Protein AF-A0A9N9K1A8-F1 (afdb_monomer_lite)

Structure (mmCIF, N/CA/C/O backbone):
data_AF-A0A9N9K1A8-F1
#
_entry.id   AF-A0A9N9K1A8-F1
#
loop_
_atom_site.group_PDB
_atom_site.id
_atom_site.type_symbol
_atom_site.label_atom_id
_atom_site.label_alt_id
_atom_site.label_comp_id
_atom_site.label_asym_id
_atom_site.label_entity_id
_atom_site.label_seq_id
_atom_site.pdbx_PDB_ins_code
_atom_site.Cartn_x
_atom_site.Cartn_y
_atom_site.Cartn_z
_atom_site.occupancy
_atom_site.B_iso_or_equiv
_atom_site.auth_seq_id
_atom_site.auth_comp_id
_atom_site.auth_asym_id
_atom_site.auth_atom_id
_atom_site.pdbx_PDB_model_num
ATOM 1 N N . ILE A 1 1 ? 0.431 -10.001 -32.010 1.00 51.34 1 ILE A N 1
ATOM 2 C CA . ILE A 1 1 ? 1.127 -10.398 -30.761 1.00 51.34 1 ILE A CA 1
ATOM 3 C C . ILE A 1 1 ? 2.179 -9.323 -30.505 1.00 51.34 1 ILE A C 1
ATOM 5 O O . ILE A 1 1 ? 2.792 -8.899 -31.478 1.00 51.34 1 ILE A O 1
ATOM 9 N N . SER A 1 2 ? 2.297 -8.780 -29.284 1.00 80.62 2 SER A N 1
ATOM 10 C CA . SER A 1 2 ? 3.325 -7.759 -29.007 1.00 80.62 2 SER A CA 1
ATOM 11 C C . SER A 1 2 ? 4.711 -8.380 -29.175 1.00 80.62 2 SER A C 1
ATOM 13 O O . SER A 1 2 ? 4.934 -9.525 -28.788 1.00 80.62 2 SER A O 1
ATOM 15 N N . ILE A 1 3 ? 5.645 -7.629 -29.749 1.00 84.19 3 ILE A N 1
ATOM 16 C CA . ILE A 1 3 ? 7.009 -8.103 -29.984 1.00 84.19 3 ILE A CA 1
ATOM 17 C C . ILE A 1 3 ? 7.739 -8.472 -28.690 1.00 84.19 3 ILE A C 1
ATOM 19 O O . ILE A 1 3 ? 8.554 -9.390 -28.654 1.00 84.19 3 ILE A O 1
ATOM 23 N N . PHE A 1 4 ? 7.376 -7.800 -27.601 1.00 86.75 4 PHE A N 1
ATOM 24 C CA . PHE A 1 4 ? 7.900 -8.074 -26.274 1.00 86.75 4 PHE A CA 1
ATOM 25 C C . PHE A 1 4 ? 7.394 -9.407 -25.719 1.00 86.75 4 PHE A C 1
ATOM 27 O O . PHE A 1 4 ? 8.147 -10.092 -25.037 1.00 86.75 4 PHE A O 1
ATOM 34 N N . GLU A 1 5 ? 6.187 -9.845 -26.090 1.00 85.00 5 GLU A N 1
ATOM 35 C CA . GLU A 1 5 ? 5.687 -11.184 -25.746 1.00 85.00 5 GLU A CA 1
ATOM 36 C C . GLU A 1 5 ? 6.442 -12.291 -26.487 1.00 85.00 5 GLU A C 1
ATOM 38 O O . GLU A 1 5 ? 6.656 -13.372 -25.945 1.00 85.00 5 GLU A O 1
ATOM 43 N N . GLU A 1 6 ? 6.893 -12.036 -27.716 1.00 84.62 6 GLU A N 1
ATOM 44 C CA . GLU A 1 6 ? 7.772 -12.969 -28.428 1.00 84.62 6 GLU A CA 1
ATOM 45 C C . GLU A 1 6 ? 9.173 -12.997 -27.816 1.00 84.62 6 GLU A C 1
ATOM 47 O O . GLU A 1 6 ? 9.748 -14.071 -27.648 1.00 84.62 6 GLU A O 1
ATOM 52 N N . MET A 1 7 ? 9.691 -11.844 -27.386 1.00 87.69 7 MET A N 1
ATOM 53 C CA . MET A 1 7 ? 10.960 -11.782 -26.664 1.00 87.69 7 MET A CA 1
ATOM 54 C C . MET A 1 7 ? 10.899 -12.497 -25.307 1.00 87.69 7 MET A C 1
ATOM 56 O O . MET A 1 7 ? 11.809 -13.260 -24.991 1.00 87.69 7 MET A O 1
ATOM 60 N N . LYS A 1 8 ? 9.817 -12.346 -24.533 1.00 86.56 8 LYS A N 1
ATOM 61 C CA . LYS A 1 8 ? 9.616 -13.062 -23.256 1.00 86.56 8 LYS A CA 1
ATOM 62 C C . LYS A 1 8 ? 9.651 -14.588 -23.412 1.00 86.56 8 LYS A C 1
ATOM 64 O O . LYS A 1 8 ? 10.003 -15.279 -22.463 1.00 86.56 8 LYS A O 1
ATOM 69 N N . LYS A 1 9 ? 9.319 -15.131 -24.592 1.00 85.44 9 LYS A N 1
ATOM 70 C CA . LYS A 1 9 ? 9.365 -16.583 -24.855 1.00 85.44 9 LYS A CA 1
ATOM 71 C C . LYS A 1 9 ? 10.782 -17.127 -25.013 1.00 85.44 9 LYS A C 1
ATOM 73 O O . LYS A 1 9 ? 10.997 -18.299 -24.724 1.00 85.44 9 LYS A O 1
ATOM 78 N N . THR A 1 10 ? 11.729 -16.315 -25.485 1.00 83.19 10 THR A N 1
ATOM 79 C CA . THR A 1 10 ? 13.108 -16.767 -25.748 1.00 83.19 10 THR A CA 1
ATOM 80 C C . THR A 1 10 ? 14.136 -16.210 -24.758 1.00 83.19 10 THR A C 1
ATOM 82 O O . THR A 1 10 ? 15.296 -16.611 -24.804 1.00 83.19 10 THR A O 1
ATOM 85 N N . ARG A 1 11 ? 13.732 -15.326 -23.833 1.00 85.75 11 ARG A N 1
ATOM 86 C CA . ARG A 1 11 ? 14.586 -14.761 -22.771 1.00 85.75 11 ARG A CA 1
ATOM 87 C C . ARG A 1 11 ? 14.082 -15.138 -21.378 1.00 85.75 11 ARG A C 1
ATOM 89 O O . ARG A 1 11 ? 12.883 -15.256 -21.150 1.00 85.75 11 ARG A O 1
ATOM 96 N N . LYS A 1 12 ? 14.993 -15.271 -20.409 1.00 81.06 12 LYS A N 1
ATOM 97 C CA . LYS A 1 12 ? 14.636 -15.466 -18.991 1.00 81.06 12 LYS A CA 1
ATOM 98 C C . LYS A 1 12 ? 14.224 -14.136 -18.347 1.00 81.06 12 LYS A C 1
ATOM 100 O O . LYS A 1 12 ? 14.802 -13.117 -18.685 1.00 81.06 12 LYS A O 1
ATOM 105 N N . PRO A 1 13 ? 13.282 -14.103 -17.392 1.00 67.88 13 PRO A N 1
ATOM 106 C CA . PRO A 1 13 ? 12.699 -12.848 -16.906 1.00 67.88 13 PRO A CA 1
ATOM 107 C C . PRO A 1 13 ? 13.686 -11.946 -16.145 1.00 67.88 13 PRO A C 1
ATOM 109 O O . PRO A 1 13 ? 13.802 -10.770 -16.472 1.00 67.88 13 PRO A O 1
ATOM 112 N N . VAL A 1 14 ? 14.409 -12.479 -15.156 1.00 64.69 14 VAL A N 1
ATOM 113 C CA . VAL A 1 14 ? 15.356 -11.728 -14.309 1.00 64.69 14 VAL A CA 1
ATOM 114 C C . VAL A 1 14 ? 16.528 -12.652 -13.958 1.00 64.69 14 VAL A C 1
ATOM 116 O O . VAL A 1 14 ? 16.285 -13.844 -13.733 1.00 64.69 14 VAL A O 1
ATOM 119 N N . PRO A 1 15 ? 17.779 -12.157 -13.916 1.00 61.97 15 PRO A N 1
ATOM 120 C CA . PRO A 1 15 ? 18.902 -12.943 -13.426 1.00 61.97 15 PRO A CA 1
ATOM 121 C C . PRO A 1 15 ? 18.692 -13.342 -11.967 1.00 61.97 15 PRO A C 1
ATOM 123 O O . PRO A 1 15 ? 18.440 -12.502 -11.103 1.00 61.97 15 PRO A O 1
ATOM 126 N N . LEU A 1 16 ? 18.809 -14.641 -11.684 1.00 52.47 16 LEU A N 1
ATOM 127 C CA . LEU A 1 16 ? 18.923 -15.110 -10.308 1.00 52.47 16 LEU A CA 1
ATOM 128 C C . LEU A 1 16 ? 20.262 -14.628 -9.745 1.00 52.47 16 LEU A C 1
ATOM 130 O O . LEU A 1 16 ? 21.261 -14.567 -10.461 1.00 52.47 16 LEU A O 1
ATOM 134 N N . TRP A 1 17 ? 20.313 -14.327 -8.448 1.00 44.88 17 TRP A N 1
ATOM 135 C CA . TRP A 1 17 ? 21.543 -13.863 -7.793 1.00 44.88 17 TRP A CA 1
ATOM 136 C C . TRP A 1 17 ? 22.730 -14.822 -8.005 1.00 44.88 17 TRP A C 1
ATOM 138 O O . TRP A 1 17 ? 23.867 -14.387 -8.190 1.00 44.88 17 TRP A O 1
ATOM 148 N N . SER A 1 18 ? 22.450 -16.128 -8.078 1.00 44.69 18 SER A N 1
ATOM 149 C CA . SER A 1 18 ? 23.423 -17.173 -8.410 1.00 44.69 18 SER A CA 1
ATOM 150 C C . SER A 1 18 ? 24.003 -17.041 -9.821 1.00 44.69 18 SER A C 1
ATOM 152 O O . SER A 1 18 ? 25.172 -17.356 -10.026 1.00 44.69 18 SER A O 1
ATOM 154 N N . ASP A 1 19 ? 23.233 -16.546 -10.786 1.00 50.19 19 ASP A N 1
ATOM 155 C CA . ASP A 1 19 ? 23.688 -16.333 -12.158 1.00 50.19 19 ASP A CA 1
ATOM 156 C C . ASP A 1 19 ? 24.487 -15.023 -12.292 1.00 50.19 19 ASP A C 1
ATOM 158 O O . ASP A 1 19 ? 25.470 -14.973 -13.033 1.00 50.19 19 ASP A O 1
ATOM 162 N N . THR A 1 20 ? 24.158 -14.006 -11.488 1.00 49.22 20 THR A N 1
ATOM 163 C CA . THR A 1 20 ? 24.942 -12.762 -11.352 1.00 49.22 20 THR A CA 1
ATOM 164 C C . THR A 1 20 ? 26.311 -12.994 -10.701 1.00 49.22 20 THR A C 1
ATOM 166 O O . THR A 1 20 ? 27.278 -12.300 -11.011 1.00 49.22 20 THR A O 1
ATOM 169 N N . LEU A 1 21 ? 26.413 -13.962 -9.786 1.00 42.34 21 LEU A N 1
ATOM 170 C CA . LEU A 1 21 ? 27.682 -14.356 -9.167 1.00 42.34 21 LEU A CA 1
ATOM 171 C C . LEU A 1 21 ? 28.557 -15.164 -10.135 1.00 42.34 21 LEU A C 1
ATOM 173 O O . LEU A 1 21 ? 29.754 -14.896 -10.231 1.00 42.34 21 LEU A O 1
ATOM 177 N N . LYS A 1 22 ? 27.958 -16.082 -10.909 1.00 49.31 22 LYS A N 1
ATOM 178 C CA . LYS A 1 22 ? 28.670 -16.881 -11.923 1.00 49.31 22 LYS A CA 1
ATOM 179 C C . LYS A 1 22 ? 29.295 -16.027 -13.025 1.00 49.31 22 LYS A C 1
ATOM 181 O O . LYS A 1 22 ? 30.406 -16.324 -13.443 1.00 49.31 22 LYS A O 1
ATOM 186 N N . SER A 1 23 ? 28.636 -14.949 -13.461 1.00 50.31 23 SER A N 1
ATOM 187 C CA . SER A 1 23 ? 29.203 -14.050 -14.479 1.00 50.31 23 SER A CA 1
ATOM 188 C C . SER A 1 23 ? 30.413 -13.245 -13.984 1.00 50.31 23 SER A C 1
ATOM 190 O O . SER A 1 23 ? 31.196 -12.763 -14.799 1.00 50.31 23 SER A O 1
ATOM 192 N N . LYS A 1 24 ? 30.600 -13.113 -12.661 1.00 48.25 24 LYS A N 1
ATOM 193 C CA . LYS A 1 24 ? 31.748 -12.416 -12.055 1.00 48.25 24 LYS A CA 1
ATOM 194 C C . LYS A 1 24 ? 32.923 -13.333 -11.714 1.00 48.25 24 LYS A C 1
ATOM 196 O O . LYS A 1 24 ? 34.040 -12.842 -11.564 1.00 48.25 24 LYS A O 1
ATOM 201 N N . THR A 1 25 ? 32.703 -14.639 -11.586 1.00 42.12 25 THR A N 1
ATOM 202 C CA . THR A 1 25 ? 33.758 -15.612 -11.281 1.00 42.12 25 THR A CA 1
ATOM 203 C C . THR A 1 25 ? 34.087 -16.420 -12.532 1.00 42.12 25 THR A C 1
ATOM 205 O O . THR A 1 25 ? 33.361 -17.346 -12.880 1.00 42.12 25 THR A O 1
ATOM 208 N N . ASN A 1 26 ? 35.181 -16.068 -13.211 1.00 49.47 26 ASN A N 1
ATOM 209 C CA . ASN A 1 26 ? 35.700 -16.799 -14.369 1.00 49.47 26 ASN A CA 1
ATOM 210 C C . ASN A 1 26 ? 35.864 -18.295 -14.054 1.00 49.47 26 ASN A C 1
ATOM 212 O O . ASN A 1 26 ? 36.798 -18.694 -13.360 1.00 49.47 26 ASN A O 1
ATOM 216 N N . GLY A 1 27 ? 34.970 -19.116 -14.598 1.00 39.69 27 GLY A N 1
ATOM 217 C CA . GLY A 1 27 ? 35.027 -20.568 -14.531 1.00 39.69 27 GLY A CA 1
ATOM 218 C C . GLY A 1 27 ? 34.462 -21.153 -15.814 1.00 39.69 27 GLY A C 1
ATOM 219 O O . GLY A 1 27 ? 33.251 -21.235 -15.984 1.00 39.69 27 GLY A O 1
ATOM 220 N N . THR A 1 28 ? 35.359 -21.534 -16.722 1.00 46.53 28 THR A N 1
ATOM 221 C CA . THR A 1 28 ? 35.092 -22.216 -17.990 1.00 46.53 28 THR A CA 1
ATOM 222 C C . THR A 1 28 ? 34.202 -23.436 -17.769 1.00 46.53 28 THR A C 1
ATOM 224 O O . THR A 1 28 ? 34.670 -24.508 -17.406 1.00 46.53 28 THR A O 1
ATOM 227 N N . THR A 1 29 ? 32.901 -23.281 -17.972 1.00 39.25 29 THR A N 1
ATOM 228 C CA . THR A 1 29 ? 31.962 -24.389 -18.142 1.00 39.25 29 THR A CA 1
ATOM 229 C C . THR A 1 29 ? 31.001 -23.952 -19.227 1.00 39.25 29 THR A C 1
ATOM 231 O O . THR A 1 29 ? 30.513 -22.828 -19.184 1.00 39.25 29 THR A O 1
ATOM 234 N N . SER A 1 30 ? 30.796 -24.807 -20.224 1.00 47.28 30 SER A N 1
ATOM 235 C CA . SER A 1 30 ? 29.977 -24.600 -21.418 1.00 47.28 30 SER A CA 1
ATOM 236 C C . SER A 1 30 ? 28.539 -24.193 -21.062 1.00 47.28 30 SER A C 1
ATOM 238 O O . SER A 1 30 ? 27.639 -25.026 -21.036 1.00 47.28 30 SER A O 1
ATOM 240 N N . GLN A 1 31 ? 28.322 -22.927 -20.712 1.00 47.97 31 GLN A N 1
ATOM 241 C CA . GLN A 1 31 ? 27.014 -22.393 -20.366 1.00 47.97 31 GLN A CA 1
ATOM 242 C C . GLN A 1 31 ? 26.339 -21.915 -21.641 1.00 47.97 31 GLN A C 1
ATOM 244 O O . GLN A 1 31 ? 26.862 -21.060 -22.355 1.00 47.97 31 GLN A O 1
ATOM 249 N N . GLU A 1 32 ? 25.150 -22.453 -21.901 1.00 55.00 32 GLU A N 1
ATOM 250 C CA . GLU A 1 32 ? 24.171 -21.814 -22.771 1.00 55.00 32 GLU A CA 1
ATOM 251 C C . GLU A 1 32 ? 24.105 -20.330 -22.408 1.00 55.00 32 GLU A C 1
ATOM 253 O O . GLU A 1 32 ? 23.843 -19.976 -21.250 1.00 55.00 32 GLU A O 1
ATOM 258 N N . ASN A 1 33 ? 24.416 -19.475 -23.385 1.00 66.19 33 ASN A N 1
ATOM 259 C CA . ASN A 1 33 ? 24.488 -18.034 -23.202 1.00 66.19 33 ASN A CA 1
ATOM 260 C C . ASN A 1 33 ? 23.085 -17.550 -22.820 1.00 66.19 33 ASN A C 1
ATOM 262 O O . ASN A 1 33 ? 22.201 -17.412 -23.664 1.00 66.19 33 ASN A O 1
ATOM 266 N N . THR A 1 34 ? 22.842 -17.433 -21.518 1.00 77.62 34 THR A N 1
ATOM 267 C CA . THR A 1 34 ? 21.504 -17.217 -20.983 1.00 77.62 34 THR A CA 1
ATOM 268 C C . THR A 1 34 ? 21.182 -15.741 -21.110 1.00 77.62 34 THR A C 1
ATOM 270 O O . THR A 1 34 ? 21.817 -14.909 -20.469 1.00 77.62 34 THR A O 1
ATOM 273 N N . ILE A 1 35 ? 20.182 -15.427 -21.927 1.00 85.19 35 ILE A N 1
ATOM 274 C CA . ILE A 1 35 ? 19.777 -14.050 -22.200 1.00 85.19 35 ILE A CA 1
ATOM 275 C C . ILE A 1 35 ? 18.632 -13.673 -21.263 1.00 85.19 35 ILE A C 1
ATOM 277 O O . ILE A 1 35 ? 17.593 -14.342 -21.235 1.00 85.19 35 ILE A O 1
ATOM 281 N N . TYR A 1 36 ? 18.817 -12.593 -20.505 1.00 86.88 36 TYR A N 1
ATOM 282 C CA . TYR A 1 36 ? 17.798 -12.055 -19.607 1.00 86.88 36 TYR A CA 1
ATOM 283 C C . TYR A 1 36 ? 17.005 -10.939 -20.271 1.00 86.88 36 TYR A C 1
ATOM 285 O O . TYR A 1 36 ? 17.571 -10.020 -20.852 1.00 86.88 36 TYR A O 1
ATOM 293 N N . PHE A 1 37 ? 15.687 -10.994 -20.125 1.00 89.00 37 PHE A N 1
ATOM 294 C CA . PHE A 1 37 ? 14.745 -10.046 -20.690 1.00 89.00 37 PHE A CA 1
ATOM 295 C C . PHE A 1 37 ? 14.950 -8.647 -20.107 1.00 89.00 37 PHE A C 1
ATOM 297 O O . PHE A 1 37 ? 14.961 -7.684 -20.867 1.00 89.00 37 PHE A O 1
ATOM 304 N N . SER A 1 38 ? 15.216 -8.530 -18.800 1.00 85.31 38 SER A N 1
ATOM 305 C CA . SER A 1 38 ? 15.600 -7.256 -18.173 1.00 85.31 38 SER A CA 1
ATOM 306 C C . SER A 1 38 ? 16.819 -6.622 -18.850 1.00 85.31 38 SER A C 1
ATOM 308 O O . SER A 1 38 ? 16.797 -5.447 -19.205 1.00 85.31 38 SER A O 1
ATOM 310 N N . GLU A 1 39 ? 17.868 -7.408 -19.096 1.00 86.94 39 GLU A N 1
ATOM 311 C CA . GLU A 1 39 ? 19.075 -6.929 -19.769 1.00 86.94 39 GLU A CA 1
ATOM 312 C C . GLU A 1 39 ? 18.833 -6.613 -21.247 1.00 86.94 39 GLU A C 1
ATOM 314 O O . GLU A 1 39 ? 19.404 -5.653 -21.767 1.00 86.94 39 GLU A O 1
ATOM 319 N N . THR A 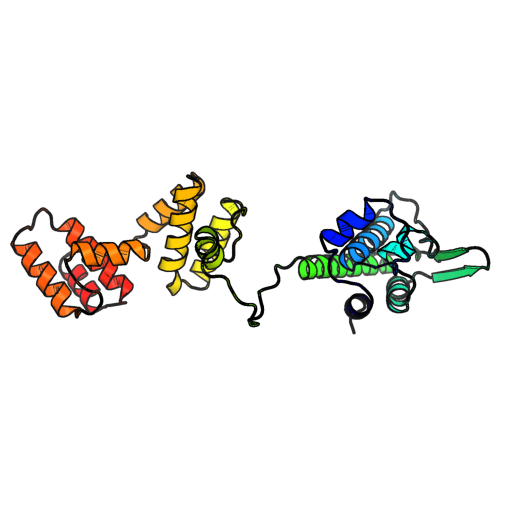1 40 ? 17.973 -7.381 -21.922 1.00 91.12 40 THR A N 1
ATOM 320 C CA . THR A 1 40 ? 17.536 -7.081 -23.288 1.00 91.12 40 THR A CA 1
ATOM 321 C C . THR A 1 40 ? 16.860 -5.713 -23.345 1.00 91.12 40 THR A C 1
ATOM 323 O O . THR A 1 40 ? 17.258 -4.886 -24.164 1.00 91.12 40 THR A O 1
ATOM 326 N N . LEU A 1 41 ? 15.893 -5.443 -22.459 1.00 90.88 41 LEU A N 1
ATOM 327 C CA . LEU A 1 41 ? 15.170 -4.167 -22.410 1.00 90.88 41 LEU A CA 1
ATOM 328 C C . LEU A 1 41 ? 16.120 -2.981 -22.211 1.00 90.88 41 LEU A C 1
ATOM 330 O O . LEU A 1 41 ? 16.032 -2.007 -22.955 1.00 90.88 41 LEU A O 1
ATOM 334 N N . GLU A 1 42 ? 17.075 -3.089 -21.287 1.00 88.38 42 GLU A N 1
ATOM 335 C CA . GLU A 1 42 ? 18.072 -2.041 -21.022 1.00 88.38 42 GLU A CA 1
ATOM 336 C C . GLU A 1 42 ? 18.932 -1.716 -22.251 1.00 88.38 42 GLU A C 1
ATOM 338 O O . GLU A 1 42 ? 19.153 -0.551 -22.601 1.00 88.38 42 GLU A O 1
ATOM 343 N N . VAL A 1 43 ? 19.411 -2.743 -22.960 1.00 90.62 43 VAL A N 1
ATOM 344 C CA . VAL A 1 43 ? 20.224 -2.516 -24.162 1.00 90.62 43 VAL A CA 1
ATOM 345 C C . VAL A 1 43 ? 19.380 -1.935 -25.294 1.00 90.62 43 VAL A C 1
ATOM 347 O O . VAL A 1 43 ? 19.841 -1.010 -25.964 1.00 90.62 43 VAL A O 1
ATOM 350 N N . LEU A 1 44 ? 18.153 -2.421 -25.501 1.00 93.31 44 LEU A N 1
ATOM 351 C CA . LEU A 1 44 ? 17.252 -1.885 -26.526 1.00 93.31 44 LEU A CA 1
ATOM 352 C C . LEU A 1 44 ? 16.856 -0.433 -26.231 1.00 93.31 44 LEU A C 1
ATOM 354 O O . LEU A 1 44 ? 16.879 0.396 -27.141 1.00 93.31 44 LEU A O 1
ATOM 358 N N . LYS A 1 45 ? 16.594 -0.096 -24.965 1.00 91.50 45 LYS A N 1
ATOM 359 C CA . LYS A 1 45 ? 16.347 1.279 -24.515 1.00 91.50 45 LYS A CA 1
ATOM 360 C C . LYS A 1 45 ? 17.522 2.187 -24.845 1.00 91.50 45 LYS A C 1
ATOM 362 O O . LYS A 1 45 ? 17.328 3.231 -25.461 1.00 91.50 45 LYS A O 1
ATOM 367 N N . SER A 1 46 ? 18.745 1.749 -24.545 1.00 89.75 46 SER A N 1
ATOM 368 C CA . SER A 1 46 ? 19.950 2.494 -24.914 1.00 89.75 46 SER A CA 1
ATOM 369 C C . SER A 1 46 ? 20.072 2.692 -26.431 1.00 89.75 46 SER A C 1
ATOM 371 O O . SER A 1 46 ? 20.425 3.780 -26.877 1.00 89.75 46 SER A O 1
ATOM 373 N N . VAL A 1 47 ? 19.748 1.683 -27.249 1.00 90.50 47 VAL A N 1
ATOM 374 C CA . VAL A 1 47 ? 19.757 1.812 -28.719 1.00 90.50 47 VAL A CA 1
ATOM 375 C C . VAL A 1 47 ? 18.746 2.859 -29.197 1.00 90.50 47 VAL A C 1
ATOM 377 O O . VAL A 1 47 ? 19.094 3.709 -30.016 1.00 90.50 47 VAL A O 1
ATOM 380 N N . VAL A 1 48 ? 17.520 2.830 -28.670 1.00 91.00 48 VAL A N 1
ATOM 381 C CA . VAL A 1 48 ? 16.455 3.778 -29.034 1.00 91.00 48 VAL A CA 1
ATOM 382 C C . VAL A 1 48 ? 16.803 5.202 -28.590 1.00 91.00 48 VAL A C 1
ATOM 384 O O . VAL A 1 48 ? 16.696 6.134 -29.383 1.00 91.00 48 VAL A O 1
ATOM 387 N N . GLN A 1 49 ? 17.294 5.378 -27.361 1.00 90.12 49 GLN A N 1
ATOM 388 C CA . GLN A 1 49 ? 17.714 6.681 -26.834 1.00 90.12 49 GLN A CA 1
ATOM 389 C C . GLN A 1 49 ? 18.888 7.274 -27.618 1.00 90.12 49 GLN A C 1
ATOM 391 O O . GLN A 1 49 ? 18.877 8.460 -27.932 1.00 90.12 49 GLN A O 1
ATOM 396 N N . ASN A 1 50 ? 19.871 6.451 -27.993 1.00 89.00 50 ASN A N 1
ATOM 397 C CA . ASN A 1 50 ? 21.000 6.900 -28.809 1.00 89.00 50 ASN A CA 1
ATOM 398 C C . ASN A 1 50 ? 20.570 7.361 -30.208 1.00 89.00 50 ASN A C 1
ATOM 400 O O . ASN A 1 50 ? 21.241 8.205 -30.788 1.00 89.00 50 ASN A O 1
ATOM 404 N N . PHE A 1 51 ? 19.486 6.810 -30.762 1.00 87.44 51 PHE A N 1
ATOM 405 C CA . PHE A 1 51 ? 18.943 7.268 -32.041 1.00 87.44 51 PHE A CA 1
ATOM 406 C C . PHE A 1 51 ? 18.213 8.612 -31.918 1.00 87.44 51 PHE A C 1
ATOM 408 O O . PHE A 1 51 ? 18.293 9.434 -32.826 1.00 87.44 51 PHE A O 1
ATOM 415 N N . LEU A 1 52 ? 17.504 8.825 -30.806 1.00 87.00 52 LEU A N 1
ATOM 416 C CA . LEU A 1 52 ? 16.755 10.056 -30.533 1.00 87.00 52 LEU A CA 1
ATOM 417 C C . LEU A 1 52 ? 17.645 11.227 -30.090 1.00 87.00 52 LEU A C 1
ATOM 419 O O . LEU A 1 52 ? 17.191 12.368 -30.115 1.00 87.00 52 LEU A O 1
ATOM 423 N N . ASN A 1 53 ? 18.882 10.958 -29.668 1.00 85.81 53 ASN A N 1
ATOM 424 C CA . ASN A 1 53 ? 19.831 11.990 -29.272 1.00 85.81 53 ASN A CA 1
ATOM 425 C C . ASN A 1 53 ? 20.521 12.602 -30.504 1.00 85.81 53 ASN A C 1
ATOM 427 O O . ASN A 1 53 ? 21.341 11.942 -31.143 1.00 85.81 53 ASN A O 1
ATOM 431 N N . ASP A 1 54 ? 20.204 13.861 -30.810 1.00 67.75 54 ASP A N 1
ATOM 432 C CA . ASP A 1 54 ? 20.690 14.576 -32.001 1.00 67.75 54 ASP A CA 1
ATOM 433 C C . ASP A 1 54 ? 22.213 14.826 -31.970 1.00 67.75 54 ASP A C 1
ATOM 435 O O . ASP A 1 54 ? 22.873 14.851 -33.007 1.00 67.75 54 ASP A O 1
ATOM 439 N N . ASP A 1 55 ? 22.805 14.888 -30.771 1.00 70.44 55 ASP A N 1
ATOM 440 C CA . ASP A 1 55 ? 24.241 15.140 -30.573 1.00 70.44 55 ASP A CA 1
ATOM 441 C C . ASP A 1 55 ? 25.124 13.896 -30.786 1.00 70.44 55 ASP A C 1
ATOM 443 O O . ASP A 1 55 ? 26.356 13.975 -30.768 1.00 70.44 55 ASP A O 1
ATOM 447 N N . SER A 1 56 ? 24.524 12.713 -30.953 1.00 67.69 56 SER A N 1
ATOM 448 C CA . SER A 1 56 ? 25.262 11.455 -31.077 1.00 67.69 56 SER A CA 1
ATOM 449 C C . SER A 1 56 ? 25.329 10.976 -32.528 1.00 67.69 56 SER A C 1
ATOM 451 O O . SER A 1 56 ? 24.301 10.880 -33.201 1.00 67.69 56 SER A O 1
ATOM 453 N N . PRO A 1 57 ? 26.513 10.572 -33.033 1.00 71.00 57 PRO A N 1
ATOM 454 C CA . PRO A 1 57 ? 26.588 9.945 -34.343 1.00 71.00 57 PRO A CA 1
ATOM 455 C C . PRO A 1 57 ? 25.752 8.665 -34.322 1.00 71.00 57 PRO A C 1
ATOM 457 O O . PRO A 1 57 ? 25.976 7.788 -33.484 1.00 71.00 57 PRO A O 1
ATOM 460 N N . ARG A 1 58 ? 24.792 8.558 -35.246 1.00 75.50 58 ARG A N 1
ATOM 461 C CA . ARG A 1 58 ? 23.920 7.386 -35.400 1.00 75.50 58 ARG A CA 1
ATOM 462 C C . ARG A 1 58 ? 24.776 6.129 -35.566 1.00 75.50 58 ARG A C 1
ATOM 464 O O . ARG A 1 58 ? 25.528 6.004 -36.532 1.00 75.50 58 ARG A O 1
ATOM 471 N N . LYS A 1 59 ? 24.693 5.209 -34.602 1.00 80.75 59 LYS A N 1
ATOM 472 C CA . LYS A 1 59 ? 25.544 4.013 -34.556 1.00 80.75 59 LYS A CA 1
ATOM 473 C C . LYS A 1 59 ? 24.839 2.824 -35.191 1.00 80.75 59 LYS A C 1
ATOM 475 O O . LYS A 1 59 ? 23.691 2.529 -34.872 1.00 80.75 59 LYS A O 1
ATOM 480 N N . ASN A 1 60 ? 25.570 2.098 -36.030 1.00 87.19 60 ASN A N 1
ATOM 481 C CA . ASN A 1 60 ? 25.154 0.770 -36.469 1.00 87.19 60 ASN A CA 1
ATOM 482 C C . ASN A 1 60 ? 25.175 -0.192 -35.278 1.00 87.19 60 ASN A C 1
ATOM 484 O O . ASN A 1 60 ? 26.085 -0.143 -34.444 1.00 87.19 60 ASN A O 1
ATOM 488 N N . VAL A 1 61 ? 24.211 -1.105 -35.228 1.00 88.50 61 VAL A N 1
ATOM 489 C CA . VAL A 1 61 ? 24.178 -2.152 -34.205 1.00 88.50 61 VAL A CA 1
ATOM 490 C C . VAL A 1 61 ? 24.845 -3.401 -34.771 1.00 88.50 61 VAL A C 1
ATOM 492 O O . VAL A 1 61 ? 24.360 -4.007 -35.725 1.00 88.50 61 VAL A O 1
ATOM 495 N N . LYS A 1 62 ? 25.988 -3.781 -34.194 1.00 89.75 62 LYS A N 1
ATOM 496 C CA . LYS A 1 62 ? 26.747 -4.961 -34.616 1.00 89.75 62 LYS A CA 1
ATOM 497 C C . LYS A 1 62 ? 26.147 -6.229 -34.018 1.00 89.75 62 LYS A C 1
ATOM 499 O O . LYS A 1 62 ? 26.274 -6.455 -32.817 1.00 89.75 62 LYS A O 1
ATOM 504 N N . VAL A 1 63 ? 25.556 -7.069 -34.867 1.00 87.31 63 VAL A N 1
ATOM 505 C CA . VAL A 1 63 ? 24.899 -8.328 -34.468 1.00 87.31 63 VAL A CA 1
ATOM 506 C C . VAL A 1 63 ? 25.910 -9.320 -33.896 1.00 87.31 63 VAL A C 1
ATOM 508 O O . VAL A 1 63 ? 25.630 -10.014 -32.926 1.00 87.31 63 VAL A O 1
ATOM 511 N N . THR A 1 64 ? 27.125 -9.337 -34.447 1.00 85.50 64 THR A N 1
ATOM 512 C CA . THR A 1 64 ? 28.225 -10.194 -33.978 1.00 85.50 64 THR A CA 1
ATOM 513 C C . THR A 1 64 ? 28.948 -9.645 -32.743 1.00 85.50 64 THR A C 1
ATOM 515 O O . THR A 1 64 ? 29.962 -10.196 -32.322 1.00 85.50 64 THR A O 1
ATOM 518 N N . GLY A 1 65 ? 28.480 -8.531 -32.170 1.00 84.56 65 GLY A N 1
ATOM 519 C CA . GLY A 1 65 ? 29.067 -7.955 -30.966 1.00 84.56 65 GLY A CA 1
ATOM 520 C C . GLY A 1 65 ? 28.732 -8.784 -29.728 1.00 84.56 65 GLY A C 1
ATOM 521 O O . GLY A 1 65 ? 27.589 -9.193 -29.547 1.00 84.56 65 GLY A O 1
ATOM 522 N N . GLU A 1 66 ? 29.699 -8.957 -28.829 1.00 84.62 66 GLU A N 1
ATOM 523 C CA . GLU A 1 66 ? 29.527 -9.708 -27.577 1.00 84.62 66 GLU A CA 1
ATOM 524 C C . GLU A 1 66 ? 28.318 -9.222 -26.767 1.00 84.62 66 GLU A C 1
ATOM 526 O O . GLU A 1 66 ? 27.496 -10.023 -26.328 1.00 84.62 66 GLU A O 1
ATOM 531 N N . LYS A 1 67 ? 28.144 -7.898 -26.647 1.00 85.00 67 LYS A N 1
ATOM 532 C CA . LYS A 1 67 ? 27.001 -7.290 -25.951 1.00 85.00 67 LYS A CA 1
ATOM 533 C C . LYS A 1 67 ? 25.665 -7.604 -26.634 1.00 85.00 67 LYS A C 1
ATOM 535 O O . LYS A 1 67 ? 24.665 -7.778 -25.948 1.00 85.00 67 LYS A O 1
ATOM 540 N N . PHE A 1 68 ? 25.642 -7.680 -27.965 1.00 88.44 68 PHE A N 1
ATOM 541 C CA . PHE A 1 68 ? 24.434 -8.036 -28.707 1.00 88.44 68 PHE A CA 1
ATOM 542 C C . PHE A 1 68 ? 24.096 -9.510 -28.485 1.00 88.44 68 PHE A C 1
ATOM 544 O O . PHE A 1 68 ? 22.976 -9.826 -28.102 1.00 88.44 68 PHE A O 1
ATOM 551 N N . ILE A 1 69 ? 25.076 -10.400 -28.643 1.00 86.94 69 ILE A N 1
ATOM 552 C CA . ILE A 1 69 ? 24.889 -11.848 -28.501 1.00 86.94 69 ILE A CA 1
ATOM 553 C C . ILE A 1 69 ? 24.486 -12.224 -27.068 1.00 86.94 69 ILE A C 1
ATOM 555 O O . ILE A 1 69 ? 23.566 -13.015 -26.893 1.00 86.94 69 ILE A O 1
ATOM 559 N N . SER A 1 70 ? 25.141 -11.653 -26.053 1.00 85.75 70 SER A N 1
ATOM 560 C CA . SER A 1 70 ? 24.889 -11.998 -24.643 1.00 85.75 70 SER A CA 1
ATOM 561 C C . SER A 1 70 ? 23.612 -11.383 -24.067 1.00 85.75 70 SER A C 1
ATOM 563 O O . SER A 1 70 ? 23.005 -11.987 -23.188 1.00 85.75 70 SER A O 1
ATOM 565 N N . LYS A 1 71 ? 23.184 -10.201 -24.541 1.00 87.31 71 LYS A N 1
ATOM 566 C CA . LYS A 1 71 ? 22.058 -9.465 -23.930 1.00 87.31 71 LYS A CA 1
ATOM 567 C C . LYS A 1 71 ? 20.808 -9.368 -24.789 1.00 87.31 71 LYS A C 1
ATOM 569 O O . LYS A 1 71 ? 19.731 -9.197 -24.235 1.00 87.31 71 LYS A O 1
ATOM 574 N N . ILE A 1 72 ? 20.918 -9.447 -26.112 1.00 89.69 72 ILE A N 1
ATOM 575 C CA . ILE A 1 72 ? 19.764 -9.385 -27.025 1.00 89.69 72 ILE A CA 1
ATOM 576 C C . ILE A 1 72 ? 19.546 -10.749 -27.681 1.00 89.69 72 ILE A C 1
ATOM 578 O O . ILE A 1 72 ? 18.419 -11.243 -27.695 1.00 89.69 72 ILE A O 1
ATOM 582 N N . GLY A 1 73 ? 20.616 -11.365 -28.183 1.00 89.44 73 GLY A N 1
ATOM 583 C CA . GLY A 1 73 ? 20.569 -12.576 -28.998 1.00 89.44 73 GLY A CA 1
ATOM 584 C C . GLY A 1 73 ? 20.160 -12.280 -30.437 1.00 89.44 73 GLY A C 1
ATOM 585 O O . GLY A 1 73 ? 19.525 -11.267 -30.719 1.00 89.44 73 GLY A O 1
ATOM 586 N N . PHE A 1 74 ? 20.535 -13.167 -31.359 1.00 90.00 74 PHE A N 1
ATOM 587 C CA . PHE A 1 74 ? 20.124 -13.079 -32.759 1.00 90.00 74 PHE A CA 1
ATOM 588 C C . PHE A 1 74 ? 19.083 -14.155 -33.074 1.00 90.00 74 PHE A C 1
ATOM 590 O O . PHE A 1 74 ? 19.409 -15.256 -33.507 1.00 90.00 74 PHE A O 1
ATOM 597 N N . ASP A 1 75 ? 17.823 -13.819 -32.821 1.00 89.88 75 ASP A N 1
ATOM 598 C CA . ASP A 1 75 ? 16.650 -14.656 -33.079 1.00 89.88 75 ASP A CA 1
ATOM 599 C C . ASP A 1 75 ? 15.555 -13.882 -33.834 1.00 89.88 75 ASP A C 1
ATOM 601 O O . ASP A 1 75 ? 15.675 -12.678 -34.075 1.00 89.88 75 ASP A O 1
ATOM 605 N N . GLU A 1 76 ? 14.474 -14.564 -34.209 1.00 90.19 76 GLU A N 1
ATOM 606 C CA . GLU A 1 76 ? 13.376 -13.950 -34.970 1.00 90.19 76 GLU A CA 1
ATOM 607 C C . GLU A 1 76 ? 12.728 -12.764 -34.240 1.00 90.19 76 GLU A C 1
ATOM 609 O O . GLU A 1 76 ? 12.435 -11.748 -34.866 1.00 90.19 76 GLU A O 1
ATOM 614 N N . ALA A 1 77 ? 12.603 -12.825 -32.912 1.00 90.25 77 ALA A N 1
ATOM 615 C CA . ALA A 1 77 ? 12.039 -11.734 -32.118 1.00 90.25 77 ALA A CA 1
ATOM 616 C C . ALA A 1 77 ? 12.944 -10.485 -32.114 1.00 90.25 77 ALA A C 1
ATOM 618 O O . ALA A 1 77 ? 12.460 -9.361 -32.260 1.00 90.25 77 ALA A O 1
ATOM 619 N N . SER A 1 78 ? 14.269 -10.657 -32.017 1.00 91.44 78 SER A N 1
ATOM 620 C CA . SER A 1 78 ? 15.223 -9.548 -32.144 1.00 91.44 78 SER A CA 1
ATOM 621 C C . SER A 1 78 ? 15.196 -8.931 -33.543 1.00 91.44 78 SER A C 1
ATOM 623 O O . SER A 1 78 ? 15.144 -7.708 -33.666 1.00 91.44 78 SER A O 1
ATOM 625 N N . LYS A 1 79 ? 15.152 -9.753 -34.603 1.00 91.38 79 LYS A N 1
ATOM 626 C CA . LYS A 1 79 ? 15.053 -9.278 -35.991 1.00 91.38 79 LYS A CA 1
ATOM 627 C C . LYS A 1 79 ? 13.780 -8.469 -36.194 1.00 91.38 79 LYS A C 1
ATOM 629 O O . LYS A 1 79 ? 13.855 -7.342 -36.675 1.00 91.38 79 LYS A O 1
ATOM 634 N N . ALA A 1 80 ? 12.643 -8.998 -35.746 1.00 91.56 80 ALA A N 1
ATOM 635 C CA . ALA A 1 80 ? 11.362 -8.315 -35.829 1.00 91.56 80 ALA A CA 1
ATOM 636 C C . ALA A 1 80 ? 11.390 -6.952 -35.113 1.00 91.56 80 ALA A C 1
ATOM 638 O O . ALA A 1 80 ? 10.741 -6.010 -35.569 1.00 91.56 80 ALA A O 1
ATOM 639 N N . PHE A 1 81 ? 12.154 -6.810 -34.020 1.00 93.81 81 PHE A N 1
ATOM 640 C CA . PHE A 1 81 ? 12.222 -5.560 -33.257 1.00 93.81 81 PHE A CA 1
ATOM 641 C C . PHE A 1 81 ? 12.948 -4.483 -34.043 1.00 93.81 81 PHE A C 1
ATOM 643 O O . PHE A 1 81 ? 12.442 -3.371 -34.201 1.00 93.81 81 PHE A O 1
ATOM 650 N N . PHE A 1 82 ? 14.098 -4.837 -34.610 1.00 93.12 82 PHE A N 1
ATOM 651 C CA . PHE A 1 82 ? 14.841 -3.939 -35.481 1.00 93.12 82 PHE A CA 1
ATOM 652 C C . PHE A 1 82 ? 14.050 -3.615 -36.756 1.00 93.12 82 PHE A C 1
ATOM 654 O O . PHE A 1 82 ? 13.992 -2.451 -37.146 1.00 93.12 82 PHE A O 1
ATOM 661 N N . THR A 1 83 ? 13.331 -4.580 -37.337 1.00 91.81 83 THR A N 1
ATOM 662 C CA . THR A 1 83 ? 12.418 -4.326 -38.463 1.00 91.81 83 THR A CA 1
ATOM 663 C C . THR A 1 83 ? 11.272 -3.381 -38.086 1.00 91.81 83 THR A C 1
ATOM 665 O O 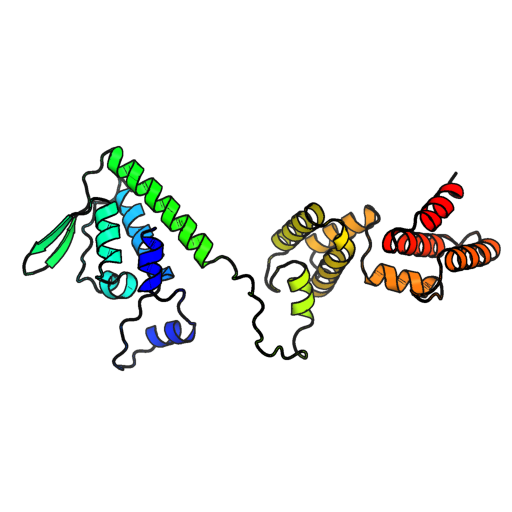. THR A 1 83 ? 10.940 -2.498 -38.871 1.00 91.81 83 THR A O 1
ATOM 668 N N . LYS A 1 84 ? 10.694 -3.486 -36.879 1.00 90.94 84 LYS A N 1
ATOM 669 C CA . LYS A 1 84 ? 9.660 -2.550 -36.390 1.00 90.94 84 LYS A CA 1
ATOM 670 C C . LYS A 1 84 ? 10.184 -1.113 -36.339 1.00 90.94 84 LYS A C 1
ATOM 672 O O . LYS A 1 84 ? 9.425 -0.190 -36.623 1.00 90.94 84 LYS A O 1
ATOM 677 N N . LEU A 1 85 ? 11.466 -0.931 -36.031 1.00 91.69 85 LEU A N 1
ATOM 678 C CA . LEU A 1 85 ? 12.169 0.356 -36.024 1.00 91.69 85 LEU A CA 1
ATOM 679 C C . LEU A 1 85 ? 12.735 0.766 -37.395 1.00 91.69 85 LEU A C 1
ATOM 681 O O . LEU A 1 85 ? 13.499 1.720 -37.460 1.00 91.69 85 LEU A O 1
ATOM 685 N N . ASP A 1 86 ? 12.386 0.064 -38.476 1.00 92.69 86 ASP A N 1
ATOM 686 C CA . ASP A 1 86 ? 12.896 0.295 -39.836 1.00 92.69 86 ASP A CA 1
ATOM 687 C C . ASP A 1 86 ? 14.430 0.184 -39.963 1.00 92.69 86 ASP A C 1
ATOM 689 O O . ASP A 1 86 ? 15.033 0.726 -40.891 1.00 92.69 86 ASP A O 1
ATOM 693 N N . TYR A 1 87 ? 15.085 -0.556 -39.061 1.00 92.56 87 TYR A N 1
ATOM 694 C CA . TYR A 1 87 ? 16.481 -0.928 -39.261 1.00 92.56 87 TYR A CA 1
ATOM 695 C C . TYR A 1 87 ? 16.601 -1.933 -40.403 1.00 92.56 87 TYR A C 1
ATOM 697 O O . TYR A 1 87 ? 15.823 -2.883 -40.520 1.00 92.56 87 TYR A O 1
ATOM 705 N N . THR A 1 88 ? 17.647 -1.765 -41.205 1.00 90.94 88 THR A N 1
ATOM 706 C CA . THR A 1 88 ? 17.969 -2.679 -42.303 1.00 90.94 88 THR A CA 1
ATOM 707 C C . THR A 1 88 ? 19.124 -3.584 -41.904 1.00 90.94 88 THR A C 1
ATOM 709 O O . THR A 1 88 ? 20.140 -3.117 -41.385 1.00 90.94 88 THR A O 1
ATOM 712 N N . LEU A 1 89 ? 18.957 -4.893 -42.100 1.00 91.00 89 LEU A N 1
ATOM 713 C CA . LEU A 1 89 ? 20.021 -5.862 -41.867 1.00 91.00 89 LEU A CA 1
ATOM 714 C C . LEU A 1 89 ? 20.932 -5.902 -43.094 1.00 91.00 89 LEU A C 1
ATOM 716 O O . LEU A 1 89 ? 20.517 -6.324 -44.170 1.00 91.00 89 LEU A O 1
ATOM 720 N N . ASP A 1 90 ? 22.173 -5.478 -42.908 1.00 88.00 90 ASP A N 1
ATOM 721 C CA . ASP A 1 90 ? 23.246 -5.624 -43.879 1.00 88.00 90 ASP A CA 1
ATOM 722 C C . ASP A 1 90 ? 24.046 -6.882 -43.526 1.00 88.00 90 ASP A C 1
ATOM 724 O O . ASP A 1 90 ? 24.669 -6.963 -42.460 1.00 88.00 90 ASP A O 1
ATOM 728 N N . SER A 1 91 ? 23.955 -7.891 -44.391 1.00 81.81 91 SER A N 1
ATOM 729 C CA . SER A 1 91 ? 24.596 -9.194 -44.224 1.00 81.81 91 SER A CA 1
ATOM 730 C C . SER A 1 91 ? 25.655 -9.364 -45.309 1.00 81.81 91 SER A C 1
ATOM 732 O O . SER A 1 91 ? 25.452 -10.060 -46.297 1.00 81.81 91 SER A O 1
ATOM 734 N N . ASN A 1 92 ? 26.778 -8.667 -45.140 1.00 79.62 92 ASN A N 1
ATOM 735 C CA . ASN A 1 92 ? 27.986 -8.923 -45.921 1.00 79.62 92 ASN A CA 1
ATOM 736 C C . ASN A 1 92 ? 28.860 -9.939 -45.172 1.00 79.62 92 ASN A C 1
ATOM 738 O O . ASN A 1 92 ? 28.911 -9.905 -43.939 1.00 79.62 92 ASN A O 1
ATOM 742 N N . ASP A 1 93 ? 29.591 -10.785 -45.907 1.00 56.88 93 ASP A N 1
ATOM 743 C CA . ASP A 1 93 ? 30.338 -11.965 -45.415 1.00 56.88 93 ASP A CA 1
ATOM 744 C C . ASP A 1 93 ? 31.283 -11.724 -44.219 1.00 56.88 93 ASP A C 1
ATOM 746 O O . ASP A 1 93 ? 31.725 -12.669 -43.571 1.00 56.88 93 ASP A O 1
ATOM 750 N N . SER A 1 94 ? 31.610 -10.470 -43.894 1.00 66.94 94 SER A N 1
ATOM 751 C CA . SER A 1 94 ? 32.519 -10.116 -42.794 1.00 66.94 94 SER A CA 1
ATOM 752 C C . SER A 1 94 ? 31.838 -9.505 -41.561 1.00 66.94 94 SER A C 1
ATOM 754 O O . SER A 1 94 ? 32.407 -9.572 -40.469 1.00 66.94 94 SER A O 1
ATOM 756 N N . VAL A 1 95 ? 30.650 -8.890 -41.680 1.00 76.25 95 VAL A N 1
ATOM 757 C CA . VAL A 1 95 ? 29.966 -8.238 -40.546 1.00 76.25 95 VAL A CA 1
ATOM 758 C C . VAL A 1 95 ? 28.450 -8.179 -40.768 1.00 76.25 95 VAL A C 1
ATOM 760 O O . VAL A 1 95 ? 27.989 -7.550 -41.714 1.00 76.25 95 VAL A O 1
ATOM 763 N N . MET A 1 96 ? 27.672 -8.745 -39.838 1.00 86.06 96 MET A N 1
ATOM 764 C CA . MET A 1 96 ? 26.222 -8.526 -39.774 1.00 86.06 96 MET A CA 1
ATOM 765 C C . MET A 1 96 ? 25.910 -7.270 -38.951 1.00 86.06 96 MET A C 1
ATOM 767 O O . MET A 1 96 ? 26.236 -7.203 -37.758 1.00 86.06 96 MET A O 1
ATOM 771 N N . LEU A 1 97 ? 25.296 -6.270 -39.586 1.00 90.00 97 LEU A N 1
ATOM 772 C CA . LEU A 1 97 ? 24.991 -4.968 -38.986 1.00 90.00 97 LEU A CA 1
ATOM 773 C C . LEU A 1 97 ? 23.524 -4.597 -39.206 1.00 90.00 97 LEU A C 1
ATOM 775 O O . LEU A 1 97 ? 23.028 -4.671 -40.325 1.00 90.00 97 LEU A O 1
ATOM 779 N N . PHE A 1 98 ? 22.860 -4.100 -38.167 1.00 91.25 98 PHE A N 1
ATOM 780 C CA . PHE A 1 98 ? 21.622 -3.345 -38.332 1.00 91.25 98 PHE A CA 1
ATOM 781 C C . PHE A 1 98 ? 21.961 -1.868 -38.546 1.00 91.25 98 PHE A C 1
ATOM 783 O O . PHE A 1 98 ? 22.594 -1.236 -37.691 1.00 91.25 98 PHE A O 1
ATOM 790 N N . ARG A 1 99 ? 21.536 -1.316 -39.686 1.00 89.44 99 ARG A N 1
ATOM 791 C CA . ARG A 1 99 ? 21.690 0.103 -40.027 1.00 89.44 99 ARG A CA 1
ATOM 792 C C . ARG A 1 99 ? 20.427 0.882 -39.647 1.00 89.44 99 ARG A C 1
ATOM 794 O O . ARG A 1 99 ? 19.338 0.428 -40.008 1.00 89.44 99 ARG A O 1
ATOM 801 N N . PRO A 1 100 ? 20.552 2.013 -38.931 1.00 90.62 100 PRO A N 1
ATOM 802 C CA . PRO A 1 100 ? 19.402 2.798 -38.498 1.00 90.62 100 PRO A CA 1
ATOM 803 C C . PRO A 1 100 ? 18.703 3.484 -39.684 1.00 90.62 100 PRO A C 1
ATOM 805 O O . PRO A 1 100 ? 19.365 3.783 -40.685 1.00 90.62 100 PRO A O 1
ATOM 808 N N . PRO A 1 101 ? 17.393 3.771 -39.580 1.00 90.38 101 PRO A N 1
ATOM 809 C CA . PRO A 1 101 ? 16.680 4.567 -40.578 1.00 90.38 101 PRO A CA 1
ATOM 810 C C . PRO A 1 101 ? 17.168 6.029 -40.598 1.00 90.38 101 PRO A C 1
ATOM 812 O O . PRO A 1 101 ? 17.876 6.471 -39.685 1.00 90.38 101 PRO A O 1
ATOM 815 N N . PRO A 1 102 ? 16.805 6.817 -41.626 1.00 87.19 102 PRO A N 1
ATOM 816 C CA . PRO A 1 102 ? 17.012 8.261 -41.594 1.00 87.19 102 PRO A CA 1
ATOM 817 C C . PRO A 1 102 ? 16.245 8.897 -40.425 1.00 87.19 102 PRO A C 1
ATOM 819 O O . PRO A 1 102 ? 15.163 8.450 -40.056 1.00 87.19 102 PRO A O 1
ATOM 822 N N . LEU A 1 103 ? 16.801 9.961 -39.842 1.00 85.00 103 LEU A N 1
ATOM 823 C CA . LEU A 1 103 ? 16.125 10.716 -38.787 1.00 85.00 103 LEU A CA 1
ATOM 824 C C . LEU A 1 103 ? 15.135 11.701 -39.415 1.00 85.00 103 LEU A C 1
ATOM 826 O O . LEU A 1 103 ? 15.472 12.853 -39.671 1.00 85.00 103 LEU A O 1
ATOM 830 N N . ASP A 1 104 ? 13.926 11.223 -39.675 1.00 88.06 104 ASP A N 1
ATOM 831 C CA . ASP A 1 104 ? 12.768 12.025 -40.061 1.00 88.06 104 ASP A CA 1
ATOM 832 C C . ASP A 1 104 ? 11.716 12.041 -38.937 1.00 88.06 104 ASP A C 1
ATOM 834 O O . ASP A 1 104 ? 11.792 11.273 -37.973 1.00 88.06 104 ASP A O 1
ATOM 838 N N . GLU A 1 105 ? 10.718 12.923 -39.039 1.00 87.56 105 GLU A N 1
ATOM 839 C CA . GLU A 1 105 ? 9.645 13.043 -38.036 1.00 87.56 105 GLU A CA 1
ATOM 840 C C . GLU A 1 105 ? 8.929 11.706 -37.791 1.00 87.56 105 GLU A C 1
ATOM 842 O O . GLU A 1 105 ? 8.587 11.360 -36.656 1.00 87.56 105 GLU A O 1
ATOM 847 N N . LYS A 1 106 ? 8.764 10.910 -38.853 1.00 89.81 106 LYS A N 1
ATOM 848 C CA . LYS A 1 106 ? 8.142 9.587 -38.804 1.00 89.81 106 LYS A CA 1
ATOM 849 C C . LYS A 1 106 ? 8.956 8.610 -37.954 1.00 89.81 106 LYS A C 1
ATOM 851 O O . LYS A 1 106 ? 8.389 7.938 -37.089 1.00 89.81 106 LYS A O 1
ATOM 856 N N . SER A 1 107 ? 10.268 8.539 -38.167 1.00 87.88 107 SER A N 1
ATOM 857 C CA . SER A 1 107 ? 11.160 7.685 -37.383 1.00 87.88 107 SER A CA 1
ATOM 858 C C . SER A 1 107 ? 11.246 8.175 -35.942 1.00 87.88 107 SER A C 1
ATOM 860 O O . SER A 1 107 ? 11.154 7.368 -35.024 1.00 87.88 107 SER A O 1
ATOM 862 N N . GLN A 1 108 ? 11.309 9.487 -35.701 1.00 86.75 108 GLN A N 1
ATOM 863 C CA . GLN A 1 108 ? 11.293 10.026 -34.336 1.00 86.75 108 GLN A CA 1
ATOM 864 C C . GLN A 1 108 ? 10.035 9.621 -33.563 1.00 86.75 108 GLN A C 1
ATOM 866 O O . GLN A 1 108 ? 10.138 9.152 -32.428 1.00 86.75 108 GLN A O 1
ATOM 871 N N . PHE A 1 109 ? 8.853 9.754 -34.172 1.00 89.44 109 PHE A N 1
ATOM 872 C CA . PHE A 1 109 ? 7.596 9.343 -33.546 1.00 89.44 109 PHE A CA 1
ATOM 873 C C . PHE A 1 109 ? 7.589 7.843 -33.227 1.00 89.44 109 PHE A C 1
ATOM 875 O O . PHE A 1 109 ? 7.242 7.434 -32.119 1.00 89.44 109 PHE A O 1
ATOM 882 N N . LYS A 1 110 ? 8.048 7.017 -34.173 1.00 89.75 110 LYS A N 1
ATOM 883 C CA . LYS A 1 110 ? 8.125 5.562 -34.012 1.00 89.75 110 LYS A CA 1
ATOM 884 C C . LYS A 1 110 ? 9.058 5.155 -32.870 1.00 89.75 110 LYS A C 1
ATOM 886 O O . LYS A 1 110 ? 8.708 4.294 -32.068 1.00 89.75 110 LYS A O 1
ATOM 891 N N . PHE A 1 111 ? 10.223 5.791 -32.772 1.00 91.44 111 PHE A N 1
ATOM 892 C CA . PHE A 1 111 ? 11.197 5.516 -31.717 1.00 91.44 111 PHE A CA 1
ATOM 893 C C . PHE A 1 111 ? 10.705 5.993 -30.349 1.00 91.44 111 PHE A C 1
ATOM 895 O O . PHE A 1 111 ? 10.878 5.264 -29.378 1.00 91.44 111 PHE A O 1
ATOM 902 N N . LYS A 1 112 ? 10.038 7.154 -30.263 1.00 89.50 112 LYS A N 1
ATOM 903 C CA . LYS A 1 112 ? 9.390 7.615 -29.021 1.00 89.50 112 LYS A CA 1
ATOM 904 C C . LYS A 1 112 ? 8.324 6.629 -28.543 1.00 89.50 112 LYS A C 1
ATOM 906 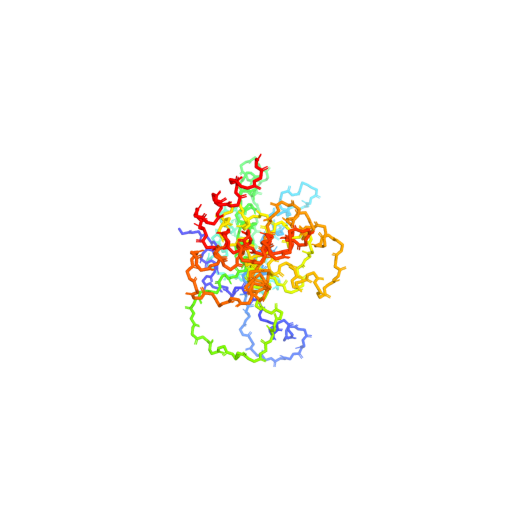O O . LYS A 1 112 ? 8.364 6.210 -27.395 1.00 89.50 112 LYS A O 1
ATOM 911 N N . HIS A 1 113 ? 7.452 6.173 -29.439 1.00 89.19 113 HIS A N 1
ATOM 912 C CA . HIS A 1 113 ? 6.435 5.178 -29.099 1.00 89.19 113 HIS A CA 1
ATOM 913 C C . HIS A 1 113 ? 7.051 3.847 -28.631 1.00 89.19 113 HIS A C 1
ATOM 915 O O . HIS A 1 113 ? 6.569 3.217 -27.694 1.00 89.19 113 HIS A O 1
ATOM 921 N N . VAL A 1 114 ? 8.124 3.378 -29.278 1.00 90.56 114 VAL A N 1
ATOM 922 C CA . VAL A 1 114 ? 8.817 2.154 -28.838 1.00 90.56 114 VAL A CA 1
ATOM 923 C C . VAL A 1 114 ? 9.528 2.360 -27.498 1.00 90.56 114 VAL A C 1
ATOM 925 O O . VAL A 1 114 ? 9.573 1.427 -26.702 1.00 90.56 114 VAL A O 1
ATOM 928 N N . LEU A 1 115 ? 10.048 3.559 -27.223 1.00 89.69 115 LEU A N 1
ATOM 929 C CA . LEU A 1 115 ? 10.628 3.896 -25.924 1.00 89.69 115 LEU A CA 1
ATOM 930 C C . LEU A 1 115 ? 9.581 3.810 -24.805 1.00 89.69 115 LEU A C 1
ATOM 932 O O . LEU A 1 115 ? 9.848 3.192 -23.781 1.00 89.69 115 LEU A O 1
ATOM 936 N N . GLU A 1 116 ? 8.381 4.342 -25.033 1.00 88.62 116 GLU A N 1
ATOM 937 C CA . GLU A 1 116 ? 7.258 4.219 -24.095 1.00 88.62 116 GLU A CA 1
ATOM 938 C C . GLU A 1 116 ? 6.863 2.749 -23.869 1.00 88.62 116 GLU A C 1
ATOM 940 O O . GLU A 1 116 ? 6.663 2.325 -22.733 1.00 88.62 116 GLU A O 1
ATOM 945 N N . GLU A 1 117 ? 6.811 1.935 -24.932 1.00 89.31 117 GLU A N 1
ATOM 946 C CA . GLU A 1 117 ? 6.523 0.496 -24.824 1.00 89.31 117 GLU A CA 1
ATOM 947 C C . GLU A 1 117 ? 7.606 -0.238 -24.007 1.00 89.31 117 GLU A C 1
ATOM 949 O O . GLU A 1 117 ? 7.281 -1.076 -23.165 1.00 89.31 117 GLU A O 1
ATOM 954 N N . LEU A 1 118 ? 8.886 0.111 -24.199 1.00 88.12 118 LEU A N 1
ATOM 955 C CA . LEU A 1 118 ? 10.008 -0.414 -23.411 1.00 88.12 118 LEU A CA 1
ATOM 956 C C . LEU A 1 118 ? 9.895 -0.034 -21.931 1.00 88.12 118 LEU A C 1
ATOM 958 O O . LEU A 1 118 ? 10.093 -0.891 -21.069 1.00 88.12 118 LEU A O 1
ATOM 962 N N . ASP A 1 119 ? 9.556 1.220 -21.632 1.00 85.81 119 ASP A N 1
ATOM 963 C CA . ASP A 1 119 ? 9.396 1.699 -20.258 1.00 85.81 119 ASP A CA 1
ATOM 964 C C . ASP A 1 119 ? 8.229 0.997 -19.552 1.00 85.81 119 ASP A C 1
ATOM 966 O O . ASP A 1 119 ? 8.375 0.548 -18.413 1.00 85.81 119 ASP A O 1
ATOM 970 N N . LEU A 1 120 ? 7.102 0.794 -20.240 1.00 86.75 120 LEU A N 1
ATOM 971 C CA . LEU A 1 120 ? 5.973 0.026 -19.709 1.00 86.75 120 LEU A CA 1
ATOM 972 C C . LEU A 1 120 ? 6.348 -1.433 -19.423 1.00 86.75 120 LEU A C 1
ATOM 974 O O . LEU A 1 120 ? 5.970 -1.967 -18.380 1.00 86.75 120 LEU A O 1
ATOM 978 N N . GLN A 1 121 ? 7.108 -2.073 -20.315 1.00 86.56 121 GLN A N 1
ATOM 979 C CA . GLN A 1 121 ? 7.592 -3.440 -20.104 1.00 86.56 121 GLN A CA 1
ATOM 980 C C . GLN A 1 121 ? 8.573 -3.530 -18.934 1.00 86.56 121 GLN A C 1
ATOM 982 O O . GLN A 1 121 ? 8.522 -4.487 -18.163 1.00 86.56 121 GLN A O 1
ATOM 987 N N . TYR A 1 122 ? 9.436 -2.529 -18.765 1.00 81.88 122 TYR A N 1
ATOM 988 C CA . TYR A 1 122 ? 10.352 -2.461 -17.633 1.00 81.88 122 TYR A CA 1
ATOM 989 C C . TYR A 1 122 ? 9.601 -2.283 -16.308 1.00 81.88 122 TYR A C 1
ATOM 991 O O . TYR A 1 122 ? 9.925 -2.940 -15.319 1.00 81.88 122 TYR A O 1
ATOM 999 N N . ILE A 1 123 ? 8.557 -1.449 -16.292 1.00 78.94 123 ILE A N 1
ATOM 1000 C CA . ILE A 1 123 ? 7.664 -1.303 -15.138 1.00 78.94 123 ILE A CA 1
ATOM 1001 C C . ILE A 1 123 ? 6.959 -2.629 -14.849 1.00 78.94 123 ILE A C 1
ATOM 1003 O O . ILE A 1 123 ? 6.958 -3.068 -13.709 1.00 78.94 123 ILE A O 1
ATOM 1007 N N . GLU A 1 124 ? 6.389 -3.296 -15.855 1.00 82.25 124 GLU A N 1
ATOM 1008 C CA . GLU A 1 124 ? 5.703 -4.583 -15.691 1.00 82.25 124 GLU A CA 1
ATOM 1009 C C . GLU A 1 124 ? 6.630 -5.682 -15.154 1.00 82.25 124 GLU A C 1
ATOM 1011 O O . GLU A 1 124 ? 6.235 -6.442 -14.272 1.00 82.25 124 GLU A O 1
ATOM 1016 N N . LEU A 1 125 ? 7.870 -5.740 -15.640 1.00 77.31 125 LEU A N 1
ATOM 1017 C CA . LEU A 1 125 ? 8.866 -6.708 -15.187 1.00 77.31 125 LEU A CA 1
ATOM 1018 C C . LEU A 1 125 ? 9.275 -6.486 -13.725 1.00 77.31 125 LEU A C 1
ATOM 1020 O O . LEU A 1 125 ? 9.535 -7.452 -13.009 1.00 77.31 125 LEU A O 1
ATOM 1024 N N . ASN A 1 126 ? 9.315 -5.221 -13.301 1.00 69.06 126 ASN A N 1
ATOM 1025 C CA . ASN A 1 126 ? 9.670 -4.814 -11.944 1.00 69.06 126 ASN A CA 1
ATOM 1026 C C . ASN A 1 126 ? 8.455 -4.594 -11.036 1.00 69.06 126 ASN A C 1
ATOM 1028 O O . ASN A 1 126 ? 8.628 -4.230 -9.872 1.00 69.06 126 ASN A O 1
ATOM 1032 N N . LYS A 1 127 ? 7.228 -4.835 -11.523 1.00 67.56 127 LYS A N 1
ATOM 1033 C CA . LYS A 1 127 ? 6.065 -4.894 -10.641 1.00 67.56 127 LYS A CA 1
ATOM 1034 C C . LYS A 1 127 ? 6.323 -6.019 -9.641 1.00 67.56 127 LYS A C 1
ATOM 1036 O O . LYS A 1 127 ? 6.649 -7.133 -10.067 1.00 67.56 127 LYS A O 1
ATOM 1041 N N . PRO A 1 128 ? 6.173 -5.769 -8.329 1.00 46.50 128 PRO A N 1
ATOM 1042 C CA . PRO A 1 128 ? 6.210 -6.845 -7.359 1.00 46.50 128 PRO A CA 1
ATOM 1043 C C . PRO A 1 128 ? 5.155 -7.856 -7.798 1.00 46.50 128 PRO A C 1
ATOM 1045 O O . PRO A 1 128 ? 3.975 -7.522 -7.912 1.00 46.50 128 PRO A O 1
ATOM 1048 N N . ARG A 1 129 ? 5.591 -9.072 -8.143 1.00 42.38 129 ARG A N 1
ATOM 1049 C CA . ARG A 1 129 ? 4.665 -10.159 -8.450 1.00 42.38 129 ARG A CA 1
ATOM 1050 C C . ARG A 1 129 ? 3.777 -10.308 -7.226 1.00 42.38 129 ARG A C 1
ATOM 1052 O O . ARG A 1 129 ? 4.250 -10.779 -6.195 1.00 42.38 129 ARG A O 1
ATOM 1059 N N . SER A 1 130 ? 2.511 -9.911 -7.334 1.00 40.09 130 SER A N 1
ATOM 1060 C CA . SER A 1 130 ? 1.496 -10.341 -6.383 1.00 40.09 130 SER A CA 1
ATOM 1061 C C . SER A 1 130 ? 1.620 -11.862 -6.301 1.00 40.09 130 SER A C 1
ATOM 1063 O O . SER A 1 130 ? 1.592 -12.517 -7.353 1.00 40.09 130 SER A O 1
ATOM 1065 N N . PRO A 1 131 ? 1.857 -12.448 -5.119 1.00 38.34 131 PRO A N 1
ATOM 1066 C CA . PRO A 1 131 ? 1.952 -13.886 -5.023 1.00 38.34 131 PRO A CA 1
ATOM 1067 C C . PRO A 1 131 ? 0.575 -14.444 -5.375 1.00 38.34 131 PRO A C 1
ATOM 1069 O O . PRO A 1 131 ? -0.372 -14.358 -4.598 1.00 38.34 131 PRO A O 1
ATOM 1072 N N . ASN A 1 132 ? 0.466 -15.010 -6.576 1.00 34.22 132 ASN A N 1
ATOM 1073 C CA . ASN A 1 132 ? -0.565 -15.987 -6.863 1.00 34.22 132 ASN A CA 1
ATOM 1074 C C . ASN A 1 132 ? -0.459 -17.060 -5.778 1.00 34.22 132 ASN A C 1
ATOM 1076 O O . ASN A 1 132 ? 0.595 -17.680 -5.620 1.00 34.22 132 ASN A O 1
ATOM 1080 N N . LEU A 1 133 ? -1.548 -17.241 -5.028 1.00 42.69 133 LEU A N 1
ATOM 1081 C CA . LEU A 1 133 ? -1.777 -18.363 -4.128 1.00 42.69 133 LEU A CA 1
ATOM 1082 C C . LEU A 1 133 ? -1.352 -19.669 -4.819 1.00 42.69 133 LEU A C 1
ATOM 1084 O O . LEU A 1 133 ? -2.064 -20.198 -5.667 1.00 42.69 133 LEU A O 1
ATOM 1088 N N . SER A 1 134 ? -0.192 -20.204 -4.452 1.00 35.19 134 SER A N 1
ATOM 1089 C CA . SER A 1 134 ? 0.190 -21.576 -4.769 1.00 35.19 134 SER A CA 1
ATOM 1090 C C . SER A 1 134 ? 1.138 -22.096 -3.697 1.00 35.19 134 SER A C 1
ATOM 1092 O O . SER A 1 134 ? 2.350 -21.952 -3.809 1.00 35.19 134 SER A O 1
ATOM 1094 N N . SER A 1 135 ? 0.537 -22.688 -2.662 1.00 42.31 135 SER A N 1
ATOM 1095 C CA . SER A 1 135 ? 0.953 -23.907 -1.937 1.00 42.31 135 SER A CA 1
ATOM 1096 C C . SER A 1 135 ? 2.447 -24.204 -1.687 1.00 42.31 135 SER A C 1
ATOM 1098 O O . SER A 1 135 ? 2.833 -25.364 -1.563 1.00 42.31 135 SER A O 1
ATOM 1100 N N . GLY A 1 136 ? 3.300 -23.194 -1.542 1.00 31.00 136 GLY A N 1
ATOM 1101 C CA . GLY A 1 136 ? 4.643 -23.355 -0.989 1.00 31.00 136 GLY A CA 1
ATOM 1102 C C . GLY A 1 136 ? 4.577 -23.268 0.530 1.00 31.00 136 GLY A C 1
ATOM 1103 O O . GLY A 1 136 ? 4.225 -22.219 1.057 1.00 31.00 136 GLY A O 1
ATOM 1104 N N . VAL A 1 137 ? 4.869 -24.378 1.206 1.00 42.62 137 VAL A N 1
ATOM 1105 C CA . VAL A 1 137 ? 4.911 -24.549 2.667 1.00 42.62 137 VAL A CA 1
ATOM 1106 C C . VAL A 1 137 ? 5.510 -23.315 3.355 1.00 42.62 137 VAL A C 1
ATOM 1108 O O . VAL A 1 137 ? 6.713 -23.076 3.295 1.00 42.62 137 VAL A O 1
ATOM 1111 N N . PHE A 1 138 ? 4.640 -22.524 3.983 1.00 40.00 138 PHE A N 1
ATOM 1112 C CA . PHE A 1 138 ? 5.008 -21.403 4.838 1.00 40.00 138 PHE A CA 1
ATOM 1113 C C . PHE A 1 138 ? 5.510 -21.980 6.162 1.00 40.00 138 PHE A C 1
ATOM 1115 O O . PHE A 1 138 ? 4.796 -22.764 6.787 1.00 40.00 138 PHE A O 1
ATOM 1122 N N . ASP A 1 139 ? 6.727 -21.627 6.573 1.00 41.06 139 ASP A N 1
ATOM 1123 C CA . ASP A 1 139 ? 7.239 -21.944 7.905 1.00 41.06 139 ASP A CA 1
ATOM 1124 C C . ASP A 1 139 ? 6.761 -20.839 8.870 1.00 41.06 139 ASP A C 1
ATOM 1126 O O . ASP A 1 139 ? 7.257 -19.711 8.810 1.00 41.06 139 ASP A O 1
ATOM 1130 N N . PRO A 1 140 ? 5.761 -21.095 9.734 1.00 42.53 140 PRO A N 1
ATOM 1131 C CA . PRO A 1 140 ? 5.043 -20.058 10.477 1.00 42.53 140 PRO A CA 1
ATOM 1132 C C . PRO A 1 140 ? 5.824 -19.519 11.686 1.00 42.53 140 PRO A C 1
ATOM 1134 O O . PRO A 1 140 ? 5.238 -18.911 12.580 1.00 42.53 140 PRO A O 1
ATOM 1137 N N . LYS A 1 141 ? 7.137 -19.766 11.764 1.00 40.53 141 LYS A N 1
ATOM 1138 C CA . LYS A 1 141 ? 7.956 -19.440 12.941 1.00 40.53 141 LYS A CA 1
ATOM 1139 C C . LYS A 1 141 ? 9.017 -18.367 12.727 1.00 40.53 141 LYS A C 1
ATOM 1141 O O . LYS A 1 141 ? 9.736 -18.061 13.674 1.00 40.53 141 LYS A O 1
ATOM 1146 N N . SER A 1 142 ? 9.080 -17.733 11.557 1.00 42.91 142 SER A N 1
ATOM 1147 C CA . SER A 1 142 ? 9.901 -16.535 11.374 1.00 42.91 142 SER A CA 1
ATOM 1148 C C . SER A 1 142 ? 9.053 -15.345 10.945 1.00 42.91 142 SER A C 1
ATOM 1150 O O . SER A 1 142 ? 8.375 -15.384 9.921 1.00 42.91 142 SER A O 1
ATOM 1152 N N . THR A 1 143 ? 9.265 -14.234 11.654 1.00 44.66 143 THR A N 1
ATOM 1153 C CA . THR A 1 143 ? 9.088 -12.841 11.207 1.00 44.66 143 THR A CA 1
ATOM 1154 C C . THR A 1 143 ? 7.764 -12.151 11.578 1.00 44.66 143 THR A C 1
ATOM 1156 O O . THR A 1 143 ? 6.889 -11.938 10.742 1.00 44.66 143 THR A O 1
ATOM 1159 N N . SER A 1 144 ? 7.667 -11.651 12.817 1.00 50.47 144 SER A N 1
ATOM 1160 C CA . SER A 1 144 ? 6.642 -10.670 13.224 1.00 50.47 144 SER A CA 1
ATOM 1161 C C . SER A 1 144 ? 6.696 -9.364 12.412 1.00 50.47 144 SER A C 1
ATOM 1163 O O . SER A 1 144 ? 5.686 -8.683 12.290 1.00 50.47 144 SER A O 1
ATOM 1165 N N . ALA A 1 145 ? 7.832 -9.027 11.789 1.00 47.00 145 ALA A N 1
ATOM 1166 C CA . ALA A 1 145 ? 7.939 -7.894 10.863 1.00 47.00 145 ALA A CA 1
ATOM 1167 C C . ALA A 1 145 ? 7.251 -8.149 9.505 1.00 47.00 145 ALA A C 1
ATOM 1169 O O . ALA A 1 145 ? 6.783 -7.208 8.863 1.00 47.00 145 ALA A O 1
ATOM 1170 N N . SER A 1 146 ? 7.122 -9.418 9.090 1.00 56.91 146 SER A N 1
ATOM 1171 C CA . SER A 1 146 ? 6.489 -9.782 7.816 1.00 56.91 146 SER A CA 1
ATOM 1172 C C . SER A 1 146 ? 4.977 -9.573 7.857 1.00 56.91 146 SER A C 1
ATOM 1174 O O . SER A 1 146 ? 4.427 -9.070 6.886 1.00 56.91 146 SER A O 1
ATOM 1176 N N . SER A 1 147 ? 4.314 -9.857 8.984 1.00 64.81 147 SER A N 1
ATOM 1177 C CA . SER A 1 147 ? 2.855 -9.701 9.104 1.00 64.81 147 SER A CA 1
ATOM 1178 C C . SER A 1 147 ? 2.393 -8.242 8.984 1.00 64.81 147 SER A C 1
ATOM 1180 O O . SER A 1 147 ? 1.347 -7.968 8.401 1.00 64.81 147 SER A O 1
ATOM 1182 N N . ARG A 1 148 ? 3.185 -7.302 9.511 1.00 73.62 148 ARG A N 1
ATOM 1183 C CA . ARG A 1 148 ? 2.833 -5.876 9.629 1.00 73.62 148 ARG A CA 1
ATOM 1184 C C . ARG A 1 148 ? 2.987 -5.148 8.305 1.00 73.62 148 ARG A C 1
ATOM 1186 O O . ARG A 1 148 ? 2.063 -4.501 7.826 1.00 73.62 148 ARG A O 1
ATOM 1193 N N . CYS A 1 149 ? 4.135 -5.343 7.659 1.00 70.88 149 CYS A N 1
ATOM 1194 C CA . CYS A 1 149 ? 4.385 -4.784 6.335 1.00 70.88 149 CYS A CA 1
ATOM 1195 C C . CYS A 1 149 ? 3.456 -5.419 5.289 1.00 70.88 149 CYS A C 1
ATOM 1197 O O . CYS A 1 149 ? 2.985 -4.724 4.394 1.00 70.88 149 CYS A O 1
ATOM 1199 N N . HIS A 1 150 ? 3.109 -6.704 5.445 1.00 80.06 150 HIS A N 1
ATOM 1200 C CA . HIS A 1 150 ? 2.175 -7.384 4.549 1.00 80.06 150 HIS A CA 1
ATOM 1201 C C . HIS A 1 150 ? 0.773 -6.764 4.560 1.00 80.06 150 HIS A C 1
ATOM 1203 O O . HIS A 1 150 ? 0.187 -6.611 3.491 1.00 80.06 150 HIS A O 1
ATOM 1209 N N . ALA A 1 151 ? 0.258 -6.349 5.724 1.00 79.56 151 ALA A N 1
ATOM 1210 C CA . ALA A 1 151 ? -1.046 -5.687 5.819 1.00 79.56 151 ALA A CA 1
ATOM 1211 C C . ALA A 1 151 ? -1.112 -4.386 4.996 1.00 79.56 151 ALA A C 1
ATOM 1213 O O . ALA A 1 151 ? -2.155 -4.072 4.431 1.00 79.56 151 ALA A O 1
ATOM 1214 N N . LEU A 1 152 ? 0.010 -3.668 4.877 1.00 83.62 152 LEU A N 1
ATOM 1215 C CA . LEU A 1 152 ? 0.130 -2.450 4.069 1.00 83.62 152 LEU A CA 1
ATOM 1216 C C . LEU A 1 152 ? 0.571 -2.717 2.616 1.00 83.62 152 LEU A C 1
ATOM 1218 O O . LEU A 1 152 ? 0.668 -1.787 1.821 1.00 83.62 152 LEU A O 1
ATOM 1222 N N . GLY A 1 153 ? 0.848 -3.973 2.245 1.00 81.44 153 GLY A N 1
ATOM 1223 C CA . GLY A 1 153 ? 1.427 -4.311 0.939 1.00 81.44 153 GLY A CA 1
ATOM 1224 C C . GLY A 1 153 ? 2.874 -3.829 0.767 1.00 81.44 153 GLY A C 1
ATOM 1225 O O . GLY A 1 153 ? 3.344 -3.650 -0.357 1.00 81.44 153 GLY A O 1
ATOM 1226 N N . CYS A 1 154 ? 3.577 -3.614 1.876 1.00 80.81 154 CYS A N 1
ATOM 1227 C CA . CYS A 1 154 ? 4.906 -3.023 1.937 1.00 80.81 154 CYS A CA 1
ATOM 1228 C C . CYS A 1 154 ? 5.975 -4.061 2.313 1.00 80.81 154 CYS A C 1
ATOM 1230 O O . CYS A 1 154 ? 5.676 -5.180 2.738 1.00 80.81 154 CYS A O 1
ATOM 1232 N N . ILE A 1 155 ? 7.242 -3.665 2.185 1.00 80.75 155 ILE A N 1
ATOM 1233 C CA . ILE A 1 155 ? 8.401 -4.433 2.664 1.00 80.75 155 ILE A CA 1
ATOM 1234 C C . ILE A 1 155 ? 9.042 -3.742 3.880 1.00 80.75 155 ILE A C 1
ATOM 1236 O O . ILE A 1 155 ? 8.906 -2.522 4.007 1.00 80.75 155 ILE A O 1
ATOM 1240 N N . PRO A 1 156 ? 9.750 -4.479 4.758 1.00 75.38 156 PRO A N 1
ATOM 1241 C CA . PRO A 1 156 ? 10.348 -3.929 5.977 1.00 75.38 156 PRO A CA 1
ATOM 1242 C C . PRO A 1 156 ? 11.361 -2.804 5.771 1.00 75.38 156 PRO A C 1
ATOM 1244 O O . PRO A 1 156 ? 11.630 -2.074 6.716 1.00 75.38 156 PRO A O 1
ATOM 1247 N N . GLU A 1 157 ? 11.917 -2.642 4.574 1.00 78.69 157 GLU A N 1
ATOM 1248 C CA . GLU A 1 157 ? 12.903 -1.610 4.232 1.00 78.69 157 GLU A CA 1
ATOM 1249 C C . GLU A 1 157 ? 12.278 -0.398 3.524 1.00 78.69 157 GLU A C 1
ATOM 1251 O O . GLU A 1 157 ? 12.987 0.532 3.155 1.00 78.69 157 GLU A O 1
ATOM 1256 N N . MET A 1 158 ? 10.960 -0.401 3.301 1.00 83.44 158 MET A N 1
ATOM 1257 C CA . MET A 1 158 ? 10.266 0.678 2.596 1.00 83.44 158 MET A CA 1
ATOM 1258 C C . MET A 1 158 ? 10.320 1.986 3.392 1.00 83.44 158 MET A C 1
ATOM 1260 O O . MET A 1 158 ? 10.100 1.958 4.601 1.00 83.44 158 MET A O 1
ATOM 1264 N N . ASP A 1 159 ? 10.563 3.114 2.720 1.00 87.19 159 ASP A N 1
ATOM 1265 C CA . ASP A 1 159 ? 10.639 4.439 3.348 1.00 87.19 159 ASP A CA 1
ATOM 1266 C C . ASP A 1 159 ? 9.320 4.861 4.017 1.00 87.19 159 ASP A C 1
ATOM 1268 O O . ASP A 1 159 ? 8.227 4.570 3.524 1.00 87.19 159 ASP A O 1
ATOM 1272 N N . ASP A 1 160 ? 9.418 5.615 5.116 1.00 88.81 160 ASP A N 1
ATOM 1273 C CA . ASP A 1 160 ? 8.259 6.060 5.909 1.00 88.81 160 ASP A CA 1
ATOM 1274 C C . ASP A 1 160 ? 7.298 6.973 5.130 1.00 88.81 160 ASP A C 1
ATOM 1276 O O . ASP A 1 160 ? 6.085 6.950 5.355 1.00 88.81 160 ASP A O 1
ATOM 1280 N N . SER A 1 161 ? 7.823 7.751 4.178 1.00 87.69 161 SER A N 1
ATOM 1281 C CA . SER A 1 161 ? 7.014 8.582 3.281 1.00 87.69 161 SER A CA 1
ATOM 1282 C C . SER A 1 161 ? 6.133 7.730 2.366 1.00 87.69 161 SER A C 1
ATOM 1284 O O . SER A 1 161 ? 4.958 8.039 2.173 1.00 87.69 161 SER A O 1
ATOM 1286 N N . ILE A 1 162 ? 6.671 6.619 1.855 1.00 86.56 162 ILE A N 1
ATOM 1287 C CA . ILE A 1 162 ? 5.931 5.669 1.022 1.00 86.56 162 ILE A CA 1
ATOM 1288 C C . ILE A 1 162 ? 4.929 4.895 1.881 1.00 86.56 162 ILE A C 1
ATOM 1290 O O . ILE A 1 162 ? 3.789 4.727 1.462 1.00 86.56 162 ILE A O 1
ATOM 1294 N N . LEU A 1 163 ? 5.308 4.471 3.092 1.00 90.56 163 LEU A N 1
ATOM 1295 C CA . LEU A 1 163 ? 4.389 3.806 4.027 1.00 90.56 163 LEU A CA 1
ATOM 1296 C C . LEU A 1 163 ? 3.161 4.672 4.336 1.00 90.56 163 LEU A C 1
ATOM 1298 O O . LEU A 1 163 ? 2.035 4.177 4.319 1.00 90.56 163 LEU A O 1
ATOM 1302 N N . THR A 1 164 ? 3.373 5.968 4.564 1.00 89.50 164 THR A N 1
ATOM 1303 C CA . THR A 1 164 ? 2.293 6.937 4.794 1.00 89.50 164 THR A CA 1
ATOM 1304 C C . THR A 1 164 ? 1.391 7.087 3.577 1.00 89.50 164 THR A C 1
ATOM 1306 O O . THR A 1 164 ? 0.167 7.077 3.712 1.00 89.50 164 THR A O 1
ATOM 1309 N N . GLU A 1 165 ? 1.969 7.169 2.379 1.00 86.38 165 GLU A N 1
ATOM 1310 C CA . GLU A 1 165 ? 1.183 7.247 1.147 1.00 86.38 165 GLU A CA 1
ATOM 1311 C C . GLU A 1 165 ? 0.371 5.966 0.910 1.00 86.38 165 GLU A C 1
ATOM 1313 O O . GLU A 1 165 ? -0.821 6.038 0.608 1.00 86.38 165 GLU A O 1
ATOM 1318 N N . MET A 1 166 ? 0.966 4.787 1.127 1.00 89.12 166 MET A N 1
ATOM 1319 C CA . MET A 1 166 ? 0.249 3.517 0.987 1.00 89.12 166 MET A CA 1
ATOM 1320 C C . MET A 1 166 ? -0.875 3.388 2.007 1.00 89.12 166 MET A C 1
ATOM 1322 O O . MET A 1 166 ? -1.974 2.985 1.634 1.00 89.12 166 MET A O 1
ATOM 1326 N N . TYR A 1 167 ? -0.656 3.797 3.259 1.00 92.12 167 TYR A N 1
ATOM 1327 C CA . TYR A 1 167 ? -1.729 3.878 4.247 1.00 92.12 167 TYR A CA 1
ATOM 1328 C C . TYR A 1 167 ? -2.889 4.748 3.740 1.00 92.12 167 TYR A C 1
ATOM 1330 O O . TYR A 1 167 ? -4.035 4.300 3.743 1.00 92.12 167 TYR A O 1
ATOM 1338 N N . ASN A 1 168 ? -2.600 5.951 3.231 1.00 91.25 168 ASN A N 1
ATOM 1339 C CA . ASN A 1 168 ? -3.615 6.877 2.717 1.00 91.25 168 ASN A CA 1
ATOM 1340 C C . ASN A 1 168 ? -4.395 6.311 1.518 1.00 91.25 168 ASN A C 1
ATOM 1342 O O . ASN A 1 168 ? -5.612 6.494 1.422 1.00 91.25 168 ASN A O 1
ATOM 1346 N N . ILE A 1 169 ? -3.716 5.608 0.610 1.00 88.50 169 ILE A N 1
ATOM 1347 C CA . ILE A 1 169 ? -4.359 4.922 -0.517 1.00 88.50 169 ILE A CA 1
ATOM 1348 C C . ILE A 1 169 ? -5.280 3.812 0.000 1.00 88.50 169 ILE A C 1
ATOM 1350 O O . ILE A 1 169 ? -6.452 3.765 -0.375 1.00 88.50 169 ILE A O 1
ATOM 1354 N N . LEU A 1 170 ? -4.782 2.969 0.906 1.00 90.50 170 LEU A N 1
ATOM 1355 C CA . LEU A 1 170 ? -5.518 1.824 1.437 1.00 90.50 170 LEU A CA 1
ATOM 1356 C C . LEU A 1 170 ? -6.766 2.236 2.218 1.00 90.50 170 LEU A C 1
ATOM 1358 O O . LEU A 1 170 ? -7.814 1.631 2.029 1.00 90.50 170 LEU A O 1
ATOM 1362 N N . ILE A 1 171 ? -6.713 3.289 3.039 1.00 92.25 171 ILE A N 1
ATOM 1363 C CA . ILE A 1 171 ? -7.912 3.773 3.750 1.00 92.25 171 ILE A CA 1
ATOM 1364 C C . ILE A 1 171 ? -8.939 4.416 2.813 1.00 92.25 171 ILE A C 1
ATOM 1366 O O . ILE A 1 171 ? -10.121 4.465 3.148 1.00 92.25 171 ILE A O 1
ATOM 1370 N N . ARG A 1 172 ? -8.504 4.942 1.661 1.00 86.69 172 ARG A N 1
ATOM 1371 C CA . ARG A 1 172 ? -9.402 5.521 0.657 1.00 86.69 172 ARG A CA 1
ATOM 1372 C C . ARG A 1 172 ? -10.137 4.428 -0.111 1.00 86.69 172 ARG A C 1
ATOM 1374 O O . ARG A 1 172 ? -11.305 4.608 -0.437 1.00 86.69 172 ARG A O 1
ATOM 1381 N N . GLU A 1 173 ? -9.452 3.327 -0.406 1.00 86.31 173 GLU A N 1
ATOM 1382 C CA . GLU A 1 173 ? -10.025 2.181 -1.118 1.00 86.31 173 GLU A CA 1
ATOM 1383 C C . GLU A 1 173 ? -10.828 1.258 -0.193 1.00 86.31 173 GLU A C 1
ATOM 1385 O O . GLU A 1 173 ? -11.899 0.790 -0.573 1.00 86.31 173 GLU A O 1
ATOM 1390 N N . HIS A 1 174 ? -10.338 1.049 1.029 1.00 89.31 174 HIS A N 1
ATOM 1391 C CA . HIS A 1 174 ? -10.870 0.116 2.023 1.00 89.31 174 HIS A CA 1
ATOM 1392 C C . HIS A 1 174 ? -10.983 0.779 3.408 1.00 89.31 174 HIS A C 1
ATOM 1394 O O . HIS A 1 174 ? -10.249 0.425 4.341 1.00 89.31 174 HIS A O 1
ATOM 1400 N N . PRO A 1 175 ? -11.884 1.764 3.582 1.00 88.62 175 PRO A N 1
ATOM 1401 C CA . PRO A 1 175 ? -12.046 2.472 4.852 1.00 88.62 175 PRO A CA 1
ATOM 1402 C C . PRO A 1 175 ? -12.436 1.552 6.019 1.00 88.62 175 PRO A C 1
ATOM 1404 O O . PRO A 1 175 ? -12.105 1.849 7.167 1.00 88.62 175 PRO A O 1
ATOM 1407 N N . GLU A 1 176 ? -13.105 0.431 5.744 1.00 86.31 176 GLU A N 1
ATOM 1408 C CA . GLU A 1 176 ? -13.498 -0.584 6.724 1.00 86.31 176 GLU A CA 1
ATOM 1409 C C . GLU A 1 176 ? -12.305 -1.308 7.362 1.00 86.31 176 GLU A C 1
ATOM 1411 O O . GLU A 1 176 ? -12.410 -1.784 8.490 1.00 86.31 176 GLU A O 1
ATOM 1416 N N . LYS A 1 177 ? -11.156 -1.341 6.679 1.00 89.56 177 LYS A N 1
ATOM 1417 C CA . LYS A 1 177 ? -9.919 -1.976 7.159 1.00 89.56 177 LYS A CA 1
ATOM 1418 C C . LYS A 1 177 ? -8.983 -1.017 7.886 1.00 89.56 177 LYS A C 1
ATOM 1420 O O . LYS A 1 177 ? -7.878 -1.399 8.266 1.00 89.56 177 LYS A O 1
ATOM 1425 N N . ASN A 1 178 ? -9.412 0.225 8.121 1.00 91.88 178 ASN A N 1
ATOM 1426 C CA . ASN A 1 178 ? -8.599 1.221 8.816 1.00 91.88 178 ASN A CA 1
ATOM 1427 C C . ASN A 1 178 ? -7.999 0.702 10.143 1.00 91.88 178 ASN A C 1
ATOM 1429 O O . ASN A 1 178 ? -6.799 0.909 10.322 1.00 91.88 178 ASN A O 1
ATOM 1433 N N . PRO A 1 179 ? -8.727 -0.035 11.014 1.00 92.44 179 PRO A N 1
ATOM 1434 C CA . PRO A 1 179 ? -8.138 -0.549 12.253 1.00 92.44 179 PRO A CA 1
ATOM 1435 C C . PRO A 1 179 ? -6.958 -1.504 12.040 1.00 92.44 179 PRO A C 1
ATOM 1437 O O . PRO A 1 179 ? -6.001 -1.467 12.812 1.00 92.44 179 PRO A O 1
ATOM 1440 N N . GLU A 1 180 ? -6.996 -2.325 10.986 1.00 92.19 180 GLU A N 1
ATOM 1441 C CA . GLU A 1 180 ? -5.912 -3.246 10.616 1.00 92.19 180 GLU A CA 1
ATOM 1442 C C . GLU A 1 180 ? -4.699 -2.477 10.078 1.00 92.19 180 GLU A C 1
ATOM 1444 O O . GLU A 1 180 ? -3.565 -2.707 10.499 1.00 92.19 180 GLU A O 1
ATOM 1449 N N . TYR A 1 181 ? -4.932 -1.517 9.180 1.00 93.75 181 TYR A N 1
ATOM 1450 C CA . TYR A 1 181 ? -3.860 -0.710 8.599 1.00 93.75 181 TYR A CA 1
ATOM 1451 C C . TYR A 1 181 ? -3.199 0.198 9.632 1.00 93.75 181 TYR A C 1
ATOM 1453 O O . TYR A 1 181 ? -1.976 0.315 9.661 1.00 93.75 181 TYR A O 1
ATOM 1461 N N . LEU A 1 182 ? -3.987 0.816 10.513 1.00 94.19 182 LEU A N 1
ATOM 1462 C CA . LEU A 1 182 ? -3.459 1.675 11.565 1.00 94.19 182 LEU A CA 1
ATOM 1463 C C . LEU A 1 182 ? -2.681 0.857 12.603 1.00 94.19 182 LEU A C 1
ATOM 1465 O O . LEU A 1 182 ? -1.645 1.327 13.067 1.00 94.19 182 LEU A O 1
ATOM 1469 N N . GLN A 1 183 ? -3.123 -0.370 12.919 1.00 93.94 183 GLN A N 1
ATOM 1470 C CA . GLN A 1 183 ? -2.366 -1.302 13.764 1.00 93.94 183 GLN A CA 1
ATOM 1471 C C . GLN A 1 183 ? -0.983 -1.575 13.159 1.00 93.94 183 GLN A C 1
ATOM 1473 O O . GLN A 1 183 ? 0.026 -1.405 13.841 1.00 93.94 183 GLN A O 1
ATOM 1478 N N . ALA A 1 184 ? -0.924 -1.908 11.867 1.00 92.31 184 ALA A N 1
ATOM 1479 C CA . ALA A 1 184 ? 0.338 -2.149 11.174 1.00 92.31 184 ALA A CA 1
ATOM 1480 C C . ALA A 1 184 ? 1.269 -0.924 11.207 1.00 92.31 184 ALA A C 1
ATOM 1482 O O . ALA A 1 184 ? 2.455 -1.060 11.508 1.00 92.31 184 ALA A O 1
ATOM 1483 N N . VAL A 1 185 ? 0.739 0.281 10.956 1.00 93.06 185 VAL A N 1
ATOM 1484 C CA . VAL A 1 185 ? 1.515 1.530 11.050 1.00 93.06 185 VAL A CA 1
ATOM 1485 C C . VAL A 1 185 ? 2.025 1.762 12.473 1.00 93.06 185 VAL A C 1
ATOM 1487 O O . VAL A 1 185 ? 3.200 2.083 12.638 1.00 93.06 185 VAL A O 1
ATOM 1490 N N . CYS A 1 186 ? 1.189 1.566 13.500 1.00 91.56 186 CYS A N 1
ATOM 1491 C CA . CYS A 1 186 ? 1.595 1.721 14.900 1.00 91.56 186 CYS A CA 1
ATOM 1492 C C . CYS A 1 186 ? 2.747 0.781 15.247 1.00 91.56 186 CYS A C 1
ATOM 1494 O O . CYS A 1 186 ? 3.728 1.193 15.856 1.00 91.56 186 CYS A O 1
ATOM 1496 N N . GLU A 1 187 ? 2.665 -0.475 14.826 1.00 90.50 187 GLU A N 1
ATOM 1497 C CA . GLU A 1 187 ? 3.705 -1.445 15.130 1.00 90.50 187 GLU A CA 1
ATOM 1498 C C . GLU A 1 187 ? 5.008 -1.160 14.370 1.00 90.50 187 GLU A C 1
ATOM 1500 O O . GLU A 1 187 ? 6.085 -1.394 14.915 1.00 90.50 187 GLU A O 1
ATOM 1505 N N . ILE A 1 188 ? 4.946 -0.664 13.129 1.00 90.38 188 ILE A N 1
ATOM 1506 C CA . ILE A 1 188 ? 6.143 -0.227 12.390 1.00 90.38 188 ILE A CA 1
ATOM 1507 C C . ILE A 1 188 ? 6.748 1.019 13.049 1.00 90.38 188 ILE A C 1
ATOM 1509 O O . ILE A 1 188 ? 7.966 1.103 13.215 1.00 90.38 188 ILE A O 1
ATOM 1513 N N . TYR A 1 189 ? 5.908 1.965 13.474 1.00 91.69 189 TYR A N 1
ATOM 1514 C CA . TYR A 1 189 ? 6.334 3.139 14.229 1.00 91.69 189 TYR A CA 1
ATOM 1515 C C . TYR A 1 189 ? 7.030 2.751 15.537 1.00 91.69 189 TYR A C 1
ATOM 1517 O O . TYR A 1 189 ? 8.088 3.295 15.842 1.00 91.69 189 TYR A O 1
ATOM 1525 N N . GLU A 1 190 ? 6.498 1.787 16.290 1.00 88.38 190 GLU A N 1
ATOM 1526 C CA . GLU A 1 190 ? 7.115 1.327 17.537 1.00 88.38 190 GLU A CA 1
ATOM 1527 C C . GLU A 1 190 ? 8.528 0.769 17.332 1.00 88.38 190 GLU A C 1
ATOM 1529 O O . GLU A 1 190 ? 9.388 0.932 18.197 1.00 88.38 190 GLU A O 1
ATOM 1534 N N . GLU A 1 191 ? 8.791 0.163 16.177 1.00 86.31 191 GLU A N 1
ATOM 1535 C CA . GLU A 1 191 ? 10.104 -0.372 15.821 1.00 86.31 191 GLU A CA 1
ATOM 1536 C C . GLU A 1 191 ? 11.069 0.710 15.328 1.00 86.31 191 GLU A C 1
ATOM 1538 O O . GLU A 1 191 ? 12.217 0.767 15.766 1.00 86.31 191 GLU A O 1
ATOM 1543 N N . ARG A 1 192 ? 10.611 1.576 14.419 1.00 87.69 192 ARG A N 1
ATOM 1544 C CA . ARG A 1 192 ? 11.468 2.574 13.763 1.00 87.69 192 ARG A CA 1
ATOM 1545 C C . ARG A 1 192 ? 11.618 3.866 14.557 1.00 87.69 192 ARG A C 1
ATOM 1547 O O . ARG A 1 192 ? 12.576 4.600 14.340 1.00 87.69 192 ARG A O 1
ATOM 1554 N N . LYS A 1 193 ? 10.659 4.159 15.441 1.00 89.38 193 LYS A N 1
ATOM 1555 C CA . LYS A 1 193 ? 10.514 5.430 16.169 1.00 89.38 193 LYS A CA 1
ATOM 1556 C C . LYS A 1 193 ? 10.593 6.651 15.245 1.00 89.38 193 LYS A C 1
ATOM 1558 O O . LYS A 1 193 ? 11.192 7.667 15.581 1.00 89.38 193 LYS A O 1
ATOM 1563 N N . SER A 1 194 ? 9.983 6.526 14.068 1.00 92.50 194 SER A N 1
ATOM 1564 C CA . SER A 1 194 ? 9.958 7.566 13.040 1.00 92.50 194 SER A CA 1
ATOM 1565 C C . SER A 1 194 ? 9.009 8.702 13.405 1.00 92.50 194 SER A C 1
ATOM 1567 O O . SER A 1 194 ? 7.847 8.456 13.723 1.00 92.50 194 SER A O 1
ATOM 1569 N N . GLU A 1 195 ? 9.478 9.945 13.298 1.00 92.50 195 GLU A N 1
ATOM 1570 C CA . GLU A 1 195 ? 8.665 11.143 13.534 1.00 92.50 195 GLU A CA 1
ATOM 1571 C C . GLU A 1 195 ? 7.460 11.202 12.587 1.00 92.50 195 GLU A C 1
ATOM 1573 O O . GLU A 1 195 ? 6.335 11.389 13.038 1.00 92.50 195 GLU A O 1
ATOM 1578 N N . LEU A 1 196 ? 7.670 10.920 11.298 1.00 90.00 196 LEU A N 1
ATOM 1579 C CA . LEU A 1 196 ? 6.627 10.984 10.273 1.00 90.00 196 LEU A CA 1
ATOM 1580 C C . LEU A 1 196 ? 5.502 9.969 10.535 1.00 90.00 196 LEU A C 1
ATOM 1582 O O . LEU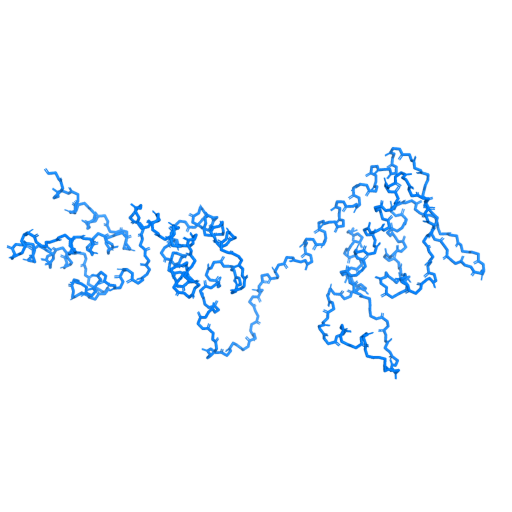 A 1 196 ? 4.319 10.296 10.436 1.00 90.00 196 LEU A O 1
ATOM 1586 N N . LEU A 1 197 ? 5.855 8.740 10.928 1.00 92.06 197 LEU A N 1
ATOM 1587 C CA . LEU A 1 197 ? 4.854 7.736 11.302 1.00 92.06 197 LEU A CA 1
ATOM 1588 C C . LEU A 1 197 ? 4.164 8.089 12.627 1.00 92.06 197 LEU A C 1
ATOM 1590 O O . LEU A 1 197 ? 2.969 7.840 12.778 1.00 92.06 197 LEU A O 1
ATOM 1594 N N . GLY A 1 198 ? 4.888 8.698 13.569 1.00 93.31 198 GLY A N 1
ATOM 1595 C CA . GLY A 1 198 ? 4.321 9.200 14.820 1.00 93.31 198 GLY A CA 1
ATOM 1596 C C . GLY A 1 198 ? 3.282 10.300 14.588 1.00 93.31 198 GLY A C 1
ATOM 1597 O O . GLY A 1 198 ? 2.200 10.254 15.176 1.00 93.31 198 GLY A O 1
ATOM 1598 N N . GLU A 1 199 ? 3.565 11.242 13.685 1.00 93.50 199 GLU A N 1
ATOM 1599 C CA . GLU A 1 199 ? 2.619 12.278 13.258 1.00 93.50 199 GLU A CA 1
ATOM 1600 C C . GLU A 1 199 ? 1.369 11.670 12.619 1.00 93.50 199 GLU A C 1
ATOM 1602 O O . GLU A 1 199 ? 0.255 12.041 12.991 1.00 93.50 199 GLU A O 1
ATOM 1607 N N . LEU A 1 200 ? 1.532 10.695 11.715 1.00 93.06 200 LEU A N 1
ATOM 1608 C CA . LEU A 1 200 ? 0.412 9.990 11.089 1.00 93.06 200 LEU A CA 1
ATOM 1609 C C . LEU A 1 200 ? -0.476 9.294 12.133 1.00 93.06 200 LEU A C 1
ATOM 1611 O O . LEU A 1 200 ? -1.695 9.477 12.131 1.00 93.06 200 LEU A O 1
ATOM 1615 N N . VAL A 1 201 ? 0.124 8.529 13.050 1.00 94.38 201 VAL A N 1
ATOM 1616 C CA . VAL A 1 201 ? -0.609 7.833 14.121 1.00 94.38 201 VAL A CA 1
ATOM 1617 C C . VAL A 1 201 ? -1.335 8.832 15.020 1.00 94.38 201 VAL A C 1
ATOM 1619 O O . VAL A 1 201 ? -2.518 8.648 15.318 1.00 94.38 201 VAL A O 1
ATOM 1622 N N . GLY A 1 202 ? -0.660 9.908 15.433 1.00 91.25 202 GLY A N 1
ATOM 1623 C CA . GLY A 1 202 ? -1.255 10.963 16.252 1.00 91.25 202 GLY A CA 1
ATOM 1624 C C . GLY A 1 202 ? -2.424 11.654 15.549 1.00 91.25 202 GLY A C 1
ATOM 1625 O O . GLY A 1 202 ? -3.485 11.857 16.147 1.00 91.25 202 GLY A O 1
ATOM 1626 N N . PHE A 1 203 ? -2.270 11.952 14.260 1.00 92.69 203 PHE A N 1
ATOM 1627 C CA . PHE A 1 203 ? -3.303 12.576 13.444 1.00 92.69 203 PHE A CA 1
ATOM 1628 C C . PHE A 1 203 ? -4.535 11.680 13.288 1.00 92.69 203 PHE A C 1
ATOM 1630 O O . PHE A 1 203 ? -5.654 12.140 13.518 1.00 92.69 203 PHE A O 1
ATOM 1637 N N . GLU A 1 204 ? -4.366 10.396 12.976 1.00 92.75 204 GLU A N 1
ATOM 1638 C CA . GLU A 1 204 ? -5.496 9.471 12.837 1.00 92.75 204 GLU A CA 1
ATOM 1639 C C . GLU A 1 204 ? -6.207 9.224 14.176 1.00 92.75 204 GLU A C 1
ATOM 1641 O O . GLU A 1 204 ? -7.442 9.248 14.235 1.00 92.75 204 GLU A O 1
ATOM 1646 N N . ARG A 1 205 ? -5.462 9.115 15.284 1.00 90.69 205 ARG A N 1
ATOM 1647 C CA . ARG A 1 205 ? -6.055 9.052 16.632 1.00 90.69 205 ARG A CA 1
ATOM 1648 C C . ARG A 1 205 ? -6.854 10.312 16.969 1.00 90.69 205 ARG A C 1
ATOM 1650 O O . ARG A 1 205 ? -7.948 10.202 17.518 1.00 90.69 205 ARG A O 1
ATOM 1657 N N . SER A 1 206 ? -6.386 11.499 16.571 1.00 89.81 206 SER A N 1
ATOM 1658 C CA . SER A 1 206 ? -7.127 12.758 16.778 1.00 89.81 206 SER A CA 1
ATOM 1659 C C . SER A 1 206 ? -8.468 12.806 16.031 1.00 89.81 206 SER A C 1
ATOM 1661 O O . SER A 1 206 ? -9.418 13.435 16.493 1.00 89.81 206 SER A O 1
ATOM 1663 N N . LYS A 1 207 ? -8.592 12.072 14.915 1.00 88.94 207 LYS A N 1
ATOM 1664 C CA . LYS A 1 207 ? -9.857 11.877 14.184 1.00 88.94 207 LYS A CA 1
ATOM 1665 C C . LYS A 1 207 ? -10.761 10.816 14.823 1.00 88.94 207 LYS A C 1
ATOM 1667 O O . LYS A 1 207 ? -11.802 10.468 14.262 1.00 88.94 207 LYS A O 1
ATOM 1672 N N . GLY A 1 208 ? -10.367 10.261 15.968 1.00 86.88 208 GLY A N 1
ATOM 1673 C CA . GLY A 1 208 ? -11.085 9.196 16.658 1.00 86.88 208 GLY A CA 1
ATOM 1674 C C . GLY A 1 208 ? -11.035 7.854 15.929 1.00 86.88 208 GLY A C 1
ATOM 1675 O O . GLY A 1 208 ? -11.978 7.063 16.083 1.00 86.88 208 GLY A O 1
ATOM 1676 N N . LYS A 1 209 ? -9.995 7.622 15.111 1.00 92.00 209 LYS A N 1
ATOM 1677 C CA . LYS A 1 209 ? -9.654 6.292 14.593 1.00 92.00 209 LYS A CA 1
ATOM 1678 C C . LYS A 1 209 ? -8.990 5.469 15.689 1.00 92.00 209 LYS A C 1
ATOM 1680 O O . LYS A 1 209 ? -8.401 6.013 16.620 1.00 92.00 209 LYS A O 1
ATOM 1685 N N . TYR A 1 210 ? -9.123 4.159 15.566 1.00 93.06 210 TYR A N 1
ATOM 1686 C CA . TYR A 1 210 ? -8.676 3.189 16.552 1.00 93.06 210 TYR A CA 1
ATOM 1687 C C . TYR A 1 210 ? -8.058 1.991 15.835 1.00 93.06 210 TYR A C 1
ATOM 1689 O O . TYR A 1 210 ? -8.369 1.715 14.677 1.00 93.06 210 TYR A O 1
ATOM 1697 N N . THR A 1 211 ? -7.178 1.298 16.537 1.00 93.75 211 THR A N 1
ATOM 1698 C CA . THR A 1 211 ? -6.503 0.070 16.120 1.00 93.75 211 THR A CA 1
ATOM 1699 C C . THR A 1 211 ? -7.214 -1.160 16.678 1.00 93.75 211 THR A C 1
ATOM 1701 O O . THR A 1 211 ? -8.091 -1.049 17.536 1.00 93.75 211 THR A O 1
ATOM 1704 N N . LEU A 1 212 ? -6.820 -2.354 16.231 1.00 90.50 212 LEU A N 1
ATOM 1705 C CA . LEU A 1 212 ? -7.307 -3.604 16.824 1.00 90.50 212 LEU A CA 1
ATOM 1706 C C . LEU A 1 212 ? -6.932 -3.716 18.308 1.00 90.50 212 LEU A C 1
ATOM 1708 O O . LEU A 1 212 ? -7.772 -4.098 19.122 1.00 90.50 212 LEU A O 1
ATOM 1712 N N . SER A 1 213 ? -5.711 -3.310 18.673 1.00 91.00 213 SER A N 1
ATOM 1713 C CA . SER A 1 213 ? -5.270 -3.298 20.070 1.00 91.00 213 SER A CA 1
ATOM 1714 C C . SER A 1 213 ? -6.118 -2.362 20.935 1.00 91.00 213 SER A C 1
ATOM 1716 O O . SER A 1 213 ? -6.421 -2.705 22.076 1.00 91.00 213 SER A O 1
ATOM 1718 N N . ASP A 1 214 ? -6.548 -1.212 20.402 1.00 91.88 214 ASP A N 1
ATOM 1719 C CA . ASP A 1 214 ? -7.424 -0.290 21.140 1.00 91.88 214 ASP A CA 1
ATOM 1720 C C . ASP A 1 214 ? -8.805 -0.924 21.417 1.00 91.88 214 ASP A C 1
ATOM 1722 O O . ASP A 1 214 ? -9.406 -0.674 22.460 1.00 91.88 214 ASP A O 1
ATOM 1726 N N . VAL A 1 215 ? -9.319 -1.772 20.513 1.00 92.69 215 VAL A N 1
ATOM 1727 C CA . VAL A 1 215 ? -10.585 -2.501 20.726 1.00 92.69 215 VAL A CA 1
ATOM 1728 C C . VAL A 1 215 ? -10.431 -3.549 21.825 1.00 92.69 215 VAL A C 1
ATOM 1730 O O . VAL A 1 215 ? -11.286 -3.658 22.703 1.00 92.69 215 VAL A O 1
ATOM 1733 N N . GLU A 1 216 ? -9.342 -4.318 21.799 1.00 91.69 216 GLU A N 1
ATOM 1734 C CA . GLU A 1 216 ? -9.050 -5.301 22.846 1.00 91.69 216 GLU A CA 1
ATOM 1735 C C . GLU A 1 216 ? -8.875 -4.635 24.213 1.00 91.69 216 GLU A C 1
ATOM 1737 O O . GLU A 1 216 ? -9.400 -5.117 25.218 1.00 91.69 216 GLU A O 1
ATOM 1742 N N . GLU A 1 217 ? -8.171 -3.505 24.254 1.00 91.88 217 GLU A N 1
ATOM 1743 C CA . GLU A 1 217 ? -7.999 -2.716 25.467 1.00 91.88 217 GLU A CA 1
ATOM 1744 C C . GLU A 1 217 ? -9.325 -2.156 25.978 1.00 91.88 217 GLU A C 1
ATOM 1746 O O . GLU A 1 217 ? -9.597 -2.264 27.170 1.00 91.88 217 GLU A O 1
ATOM 1751 N N . ALA A 1 218 ? -10.196 -1.673 25.091 1.00 92.38 218 ALA A N 1
ATOM 1752 C CA . ALA A 1 218 ? -11.526 -1.212 25.468 1.00 92.38 218 ALA A CA 1
ATOM 1753 C C . ALA A 1 218 ? -12.373 -2.320 26.120 1.00 92.38 218 ALA A C 1
ATOM 1755 O O . ALA A 1 218 ? -13.064 -2.072 27.108 1.00 92.38 218 ALA A O 1
ATOM 1756 N N . TYR A 1 219 ? -12.299 -3.557 25.617 1.00 91.88 219 TYR A N 1
ATOM 1757 C CA . TYR A 1 219 ? -12.963 -4.697 26.258 1.00 91.88 219 TYR A CA 1
ATOM 1758 C C . TYR A 1 219 ? -12.392 -5.011 27.639 1.00 91.88 219 TYR A C 1
ATOM 1760 O O . TYR A 1 219 ? -13.160 -5.289 28.559 1.00 91.88 219 TYR A O 1
ATOM 1768 N N . ARG A 1 220 ? -11.064 -4.943 27.794 1.00 91.69 220 ARG A N 1
ATOM 1769 C CA . ARG A 1 220 ? -10.408 -5.138 29.096 1.00 91.69 220 ARG A CA 1
ATOM 1770 C C . ARG A 1 220 ? -10.800 -4.059 30.099 1.00 91.69 220 ARG A C 1
ATOM 1772 O O . ARG A 1 220 ? -11.085 -4.396 31.241 1.00 91.69 220 ARG A O 1
ATOM 1779 N N . GLU A 1 221 ? -10.848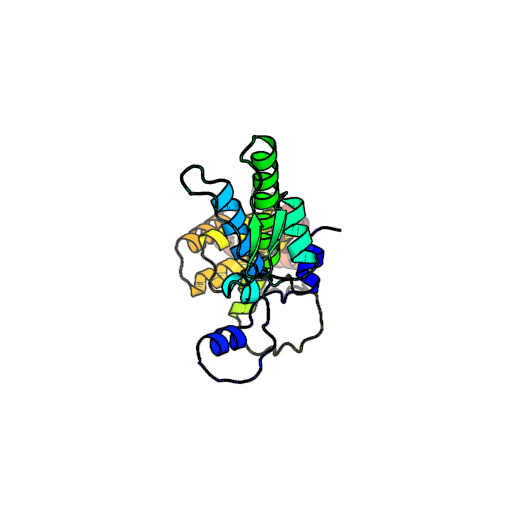 -2.799 29.674 1.00 89.12 221 GLU A N 1
ATOM 1780 C CA . GLU A 1 221 ? -11.240 -1.671 30.528 1.00 89.12 221 GLU A CA 1
ATOM 1781 C C . GLU A 1 221 ? -12.674 -1.840 31.054 1.00 89.12 221 GLU A C 1
ATOM 1783 O O . GLU A 1 221 ? -12.956 -1.530 32.207 1.00 89.12 221 GLU A O 1
ATOM 1788 N N . MET A 1 222 ? -13.571 -2.394 30.233 1.00 87.94 222 MET A N 1
ATOM 1789 C CA . MET A 1 222 ? -14.959 -2.665 30.617 1.00 87.94 222 MET A CA 1
ATOM 1790 C C . MET A 1 222 ? -15.166 -4.011 31.334 1.00 87.94 222 MET A C 1
ATOM 1792 O O . MET A 1 222 ? -16.312 -4.387 31.579 1.00 87.94 222 MET A O 1
ATOM 1796 N N . ASP A 1 223 ? -14.092 -4.757 31.616 1.00 89.06 223 ASP A N 1
ATOM 1797 C CA . ASP A 1 223 ? -14.124 -6.131 32.144 1.00 89.06 223 ASP A CA 1
ATOM 1798 C C . ASP A 1 223 ? -15.093 -7.053 31.370 1.00 89.06 223 ASP A C 1
ATOM 1800 O O . ASP A 1 223 ? -15.843 -7.865 31.917 1.00 89.06 223 ASP A O 1
ATOM 1804 N N . ALA A 1 224 ? -15.112 -6.894 30.043 1.00 89.94 224 ALA A N 1
ATOM 1805 C CA . ALA A 1 224 ? -16.072 -7.528 29.153 1.00 89.94 224 ALA A CA 1
ATOM 1806 C C . ALA A 1 224 ? -15.386 -8.429 28.123 1.00 89.94 224 ALA A C 1
ATOM 1808 O O . ALA A 1 224 ? -14.283 -8.173 27.647 1.00 89.94 224 ALA A O 1
ATOM 1809 N N . LYS A 1 225 ? -16.081 -9.493 27.712 1.00 89.38 225 LYS A N 1
ATOM 1810 C CA . LYS A 1 225 ? -15.642 -10.350 26.599 1.00 89.38 225 LYS A CA 1
ATOM 1811 C C . LYS A 1 225 ? -16.259 -9.874 25.284 1.00 89.38 225 LYS A C 1
ATOM 1813 O O . LYS A 1 225 ? -17.420 -9.482 25.295 1.00 89.38 225 LYS A O 1
ATOM 1818 N N . PRO A 1 226 ? -15.601 -10.044 24.124 1.00 87.50 226 PRO A N 1
ATOM 1819 C CA . PRO A 1 226 ? -16.183 -9.685 22.827 1.00 87.50 226 PRO A CA 1
ATOM 1820 C C . PRO A 1 226 ? -17.527 -10.355 22.493 1.00 87.50 226 PRO A C 1
ATOM 1822 O O . PRO A 1 226 ? -18.228 -9.888 21.602 1.00 87.50 226 PRO A O 1
ATOM 1825 N N . SER A 1 227 ? -17.908 -11.421 23.204 1.00 89.12 227 SER A N 1
ATOM 1826 C CA . SER A 1 227 ? -19.176 -12.140 23.037 1.00 89.12 227 SER A CA 1
ATOM 1827 C C . SER A 1 227 ? -20.381 -11.515 23.752 1.00 89.12 227 SER A C 1
ATOM 1829 O O . SER A 1 227 ? -21.496 -11.982 23.538 1.00 89.12 227 SER A O 1
ATOM 1831 N N . VAL A 1 228 ? -20.190 -10.534 24.643 1.00 92.12 228 VAL A N 1
ATOM 1832 C CA . VAL A 1 228 ? -21.309 -9.946 25.408 1.00 92.12 228 VAL A CA 1
ATOM 1833 C C . VAL A 1 228 ? -22.181 -9.054 24.522 1.00 92.12 228 VAL A C 1
ATOM 1835 O O . VAL A 1 228 ? -21.671 -8.453 23.570 1.00 92.12 228 VAL A O 1
ATOM 1838 N N . SER A 1 229 ? -23.478 -8.947 24.824 1.00 93.19 229 SER A N 1
ATOM 1839 C CA . SER A 1 229 ? -24.404 -8.126 24.032 1.00 93.19 229 SER A CA 1
ATOM 1840 C C . SER A 1 229 ? -24.206 -6.629 24.277 1.00 93.19 229 SER A C 1
ATOM 1842 O O . SER A 1 229 ? -23.617 -6.213 25.277 1.00 93.19 229 SER A O 1
ATOM 1844 N N . ASP A 1 230 ? -24.704 -5.803 23.360 1.00 93.06 230 ASP A N 1
ATOM 1845 C CA . ASP A 1 230 ? -24.617 -4.346 23.484 1.00 93.06 230 ASP A CA 1
ATOM 1846 C C . ASP A 1 230 ? -25.394 -3.826 24.702 1.00 93.06 230 ASP A C 1
ATOM 1848 O O . ASP A 1 230 ? -24.964 -2.879 25.352 1.00 93.06 230 ASP A O 1
ATOM 1852 N N . GLU A 1 231 ? -26.506 -4.472 25.061 1.00 92.62 231 GLU A N 1
ATOM 1853 C CA . GLU A 1 231 ? -27.287 -4.153 26.261 1.00 92.62 231 GLU A CA 1
ATOM 1854 C C . GLU A 1 231 ? -26.465 -4.370 27.528 1.00 92.62 231 GLU A C 1
ATOM 1856 O O . GLU A 1 231 ? -26.427 -3.491 28.382 1.00 92.62 231 GLU A O 1
ATOM 1861 N N . GLN A 1 232 ? -25.747 -5.491 27.610 1.00 91.94 232 GLN A N 1
ATOM 1862 C CA . GLN A 1 232 ? -24.900 -5.804 28.760 1.00 91.94 232 GLN A CA 1
ATOM 1863 C C . GLN A 1 232 ? -23.751 -4.799 28.901 1.00 91.94 232 GLN A C 1
ATOM 1865 O O . GLN A 1 232 ? -23.440 -4.374 30.010 1.00 91.94 232 GLN A O 1
ATOM 1870 N N . LEU A 1 233 ? -23.146 -4.377 27.783 1.00 92.25 233 LEU A N 1
ATOM 1871 C CA . LEU A 1 233 ? -22.105 -3.340 27.777 1.00 92.25 233 LEU A CA 1
ATOM 1872 C C . LEU A 1 233 ? -22.651 -1.990 28.259 1.00 92.25 233 LEU A C 1
ATOM 1874 O O . LEU A 1 233 ? -22.000 -1.297 29.040 1.00 92.25 233 LEU A O 1
ATOM 1878 N N . ILE A 1 234 ? -23.853 -1.618 27.811 1.00 92.00 234 ILE A N 1
ATOM 1879 C CA . ILE A 1 234 ? -24.512 -0.373 28.216 1.00 92.00 234 ILE A CA 1
ATOM 1880 C C . ILE A 1 234 ? -24.883 -0.415 29.704 1.00 92.00 234 ILE A C 1
ATOM 1882 O O . ILE A 1 234 ? -24.639 0.561 30.411 1.00 92.00 234 ILE A O 1
ATOM 1886 N N . GLU A 1 235 ? -25.436 -1.523 30.199 1.00 90.44 235 GLU A N 1
ATOM 1887 C CA . GLU A 1 235 ? -25.785 -1.708 31.615 1.00 90.44 235 GLU A CA 1
ATOM 1888 C C . GLU A 1 235 ? -24.547 -1.674 32.523 1.00 90.44 235 GLU A C 1
ATOM 1890 O O . GLU A 1 235 ? -24.559 -1.001 33.559 1.00 90.44 235 GLU A O 1
ATOM 1895 N N . ALA A 1 236 ? -23.454 -2.326 32.111 1.00 88.81 236 ALA A N 1
ATOM 1896 C CA . ALA A 1 236 ? -22.177 -2.273 32.821 1.00 88.81 236 ALA A CA 1
ATOM 1897 C C . ALA A 1 236 ? -21.656 -0.830 32.912 1.00 88.81 236 ALA A C 1
ATOM 1899 O O . ALA A 1 236 ? -21.319 -0.349 33.997 1.00 88.81 236 ALA A O 1
ATOM 1900 N N . PHE A 1 237 ? -21.691 -0.093 31.797 1.00 89.88 237 PHE A N 1
ATOM 1901 C CA . PHE A 1 237 ? -21.313 1.318 31.775 1.00 89.88 237 PHE A CA 1
ATOM 1902 C C . PHE A 1 237 ? -22.222 2.189 32.656 1.00 89.88 237 PHE A C 1
ATOM 1904 O O . PHE A 1 237 ? -21.733 3.077 33.350 1.00 89.88 237 PHE A O 1
ATOM 1911 N N . GLN A 1 238 ? -23.540 1.963 32.654 1.00 88.94 238 GLN A N 1
ATOM 1912 C CA . GLN A 1 238 ? -24.481 2.704 33.504 1.00 88.94 238 GLN A CA 1
ATOM 1913 C C . GLN A 1 238 ? -24.188 2.508 34.985 1.00 88.94 238 GLN A C 1
ATOM 1915 O O . GLN A 1 238 ? -24.155 3.483 35.734 1.00 88.94 238 GLN A O 1
ATOM 1920 N N . THR A 1 239 ? -23.963 1.258 35.381 1.00 88.06 239 THR A N 1
ATOM 1921 C CA . THR A 1 239 ? -23.624 0.896 36.758 1.00 88.06 239 THR A CA 1
ATOM 1922 C C . THR A 1 239 ? -22.347 1.617 37.185 1.00 88.06 239 THR A C 1
ATOM 1924 O O . THR A 1 239 ? -22.362 2.357 38.167 1.00 88.06 239 THR A O 1
ATOM 1927 N N . TYR A 1 240 ? -21.293 1.537 36.366 1.00 86.50 240 TYR A N 1
ATOM 1928 C CA . TYR A 1 240 ? -20.030 2.225 36.629 1.00 86.50 240 TYR A CA 1
ATOM 1929 C C . TYR A 1 240 ? -20.182 3.752 36.698 1.00 86.50 240 TYR A C 1
ATOM 1931 O O . TYR A 1 240 ? -19.639 4.397 37.594 1.00 86.50 240 TYR A O 1
ATOM 1939 N N . TYR A 1 241 ? -20.937 4.349 35.770 1.00 86.50 241 TYR A N 1
ATOM 1940 C CA . TYR A 1 241 ? -21.155 5.796 35.717 1.00 86.50 241 TYR A CA 1
ATOM 1941 C C . TYR A 1 241 ? -21.871 6.322 36.966 1.00 86.50 241 TYR A C 1
ATOM 1943 O O . TYR A 1 241 ? -21.533 7.397 37.458 1.00 86.50 241 TYR A O 1
ATOM 1951 N N . ASN A 1 242 ? -22.845 5.570 37.484 1.00 84.00 242 ASN A N 1
ATOM 1952 C CA . ASN A 1 242 ? -23.577 5.944 38.692 1.00 84.00 242 ASN A CA 1
ATOM 1953 C C . ASN A 1 242 ? -22.685 5.906 39.940 1.00 84.00 242 ASN A C 1
ATOM 1955 O O . ASN A 1 242 ? -22.845 6.737 40.830 1.00 84.00 242 ASN A O 1
ATOM 1959 N N . GLU A 1 243 ? -21.742 4.966 39.996 1.00 83.38 243 GLU A N 1
ATOM 1960 C CA . GLU A 1 243 ? -20.782 4.852 41.097 1.00 83.38 243 GLU A CA 1
ATOM 1961 C C . GLU A 1 243 ? -19.646 5.884 40.992 1.00 83.38 243 GLU A C 1
ATOM 1963 O O . GLU A 1 243 ? -19.183 6.405 42.006 1.00 83.38 243 GLU A O 1
ATOM 1968 N N . HIS A 1 244 ? -19.217 6.216 39.768 1.00 82.06 244 HIS A N 1
ATOM 1969 C CA . HIS A 1 244 ? -18.026 7.029 39.502 1.00 82.06 244 HIS A CA 1
ATOM 1970 C C . HIS A 1 244 ? -18.256 8.118 38.428 1.00 82.06 244 HIS A C 1
ATOM 1972 O O . HIS A 1 244 ? -17.594 8.127 37.380 1.00 82.06 244 HIS A O 1
ATOM 1978 N N . PRO A 1 245 ? -19.147 9.101 38.665 1.00 74.88 245 PRO A N 1
ATOM 1979 C CA . PRO A 1 245 ? -19.549 10.070 37.641 1.00 74.88 245 PRO A CA 1
ATOM 1980 C C . PRO A 1 245 ? -18.390 10.945 37.134 1.00 74.88 245 PRO A C 1
ATOM 1982 O O . PRO A 1 245 ? -18.326 11.260 35.945 1.00 74.88 245 PRO A O 1
ATOM 1985 N N . HIS A 1 246 ? -17.431 11.284 38.003 1.00 72.81 246 HIS A N 1
ATOM 1986 C CA . HIS A 1 246 ? -16.314 12.185 37.686 1.00 72.81 246 HIS A CA 1
ATOM 1987 C C . HIS A 1 246 ? -15.132 11.522 36.956 1.00 72.81 246 HIS A C 1
ATOM 1989 O O . HIS A 1 246 ? -14.277 12.233 36.431 1.00 72.81 246 HIS A O 1
ATOM 1995 N N . THR A 1 247 ? -15.067 10.188 36.890 1.00 69.38 247 THR A N 1
ATOM 1996 C CA . THR A 1 247 ? -13.950 9.442 36.266 1.00 69.38 247 THR A CA 1
ATOM 1997 C C . THR A 1 247 ? -14.387 8.576 35.086 1.00 69.38 247 THR A C 1
ATOM 1999 O O . THR A 1 247 ? -13.607 7.785 34.561 1.00 69.38 247 THR A O 1
ATOM 2002 N N . SER A 1 248 ? -15.618 8.763 34.616 1.00 79.00 248 SER A N 1
ATOM 2003 C CA . SER A 1 248 ? -16.242 7.963 33.558 1.00 79.00 248 SER A CA 1
ATOM 2004 C C . SER A 1 248 ? -15.697 8.201 32.143 1.00 79.00 248 SER A C 1
ATOM 2006 O O . SER A 1 248 ? -16.102 7.499 31.220 1.00 79.00 248 SER A O 1
ATOM 2008 N N . GLY A 1 249 ? -14.775 9.154 31.952 1.00 83.94 249 GLY A N 1
ATOM 2009 C CA . GLY A 1 249 ? -14.220 9.497 30.636 1.00 83.94 249 GLY A CA 1
ATOM 2010 C C . GLY A 1 249 ? -13.577 8.305 29.922 1.00 83.94 249 GLY A C 1
ATOM 2011 O O . GLY A 1 249 ? -13.938 8.012 28.787 1.00 83.94 249 GLY A O 1
ATOM 2012 N N . ARG A 1 250 ? -12.716 7.553 30.622 1.00 86.19 250 ARG A N 1
ATOM 2013 C CA . ARG A 1 250 ? -12.051 6.360 30.063 1.00 86.19 250 ARG A CA 1
ATOM 2014 C C . ARG A 1 250 ? -13.040 5.260 29.691 1.00 86.19 250 ARG A C 1
ATOM 2016 O O . ARG A 1 250 ? -13.003 4.746 28.580 1.00 86.19 250 ARG A O 1
ATOM 2023 N N . MET A 1 251 ? -13.990 4.972 30.580 1.00 87.44 251 MET A N 1
ATOM 2024 C CA . MET A 1 251 ? -15.034 3.977 30.319 1.00 87.44 251 MET A CA 1
ATOM 2025 C C . MET A 1 251 ? -15.936 4.393 29.142 1.00 87.44 251 MET A C 1
ATOM 2027 O O . MET A 1 251 ? -16.389 3.558 28.362 1.00 87.44 251 MET A O 1
ATOM 2031 N N . ARG A 1 252 ? -16.176 5.701 28.972 1.00 89.81 252 ARG A N 1
ATOM 2032 C CA . ARG A 1 252 ? -16.946 6.246 27.847 1.00 89.81 252 ARG A CA 1
ATOM 2033 C C . ARG A 1 252 ? -16.197 6.083 26.528 1.00 89.81 252 ARG A C 1
ATOM 2035 O O . ARG A 1 252 ? -16.812 5.714 25.530 1.00 89.81 252 ARG A O 1
ATOM 2042 N N . GLU A 1 253 ? -14.896 6.357 26.516 1.00 90.00 253 GLU A N 1
ATOM 2043 C CA . GLU A 1 253 ? -14.037 6.138 25.349 1.00 90.00 253 GLU A CA 1
ATOM 2044 C C . GLU A 1 253 ? -13.965 4.653 24.985 1.00 90.00 253 GLU A C 1
ATOM 2046 O O . GLU A 1 253 ? -14.165 4.316 23.820 1.00 90.00 253 GLU A O 1
ATOM 2051 N N . ALA A 1 254 ? -13.805 3.765 25.971 1.00 91.12 254 ALA A N 1
ATOM 2052 C CA . ALA A 1 254 ? -13.835 2.319 25.764 1.00 91.12 254 ALA A CA 1
ATOM 2053 C C . ALA A 1 254 ? -15.158 1.863 25.123 1.00 91.12 254 ALA A C 1
ATOM 2055 O O . ALA A 1 254 ? -15.159 1.207 24.077 1.00 91.12 254 ALA A O 1
ATOM 2056 N N . LEU A 1 255 ? -16.299 2.287 25.679 1.00 92.75 255 LEU A N 1
ATOM 2057 C CA . LEU A 1 255 ? -17.612 1.969 25.118 1.00 92.75 255 LEU A CA 1
ATOM 2058 C C . LEU A 1 255 ? -17.790 2.545 23.700 1.00 92.75 255 LEU A C 1
ATOM 2060 O O . LEU A 1 255 ? -18.362 1.884 22.835 1.00 92.75 255 LEU A O 1
ATOM 2064 N N . SER A 1 256 ? -17.270 3.747 23.434 1.00 92.56 256 SER A N 1
ATOM 2065 C CA . SER A 1 256 ? -17.295 4.382 22.107 1.00 92.56 256 SER A CA 1
ATOM 2066 C C . SER A 1 256 ? -16.491 3.589 21.075 1.00 92.56 256 SER A C 1
ATOM 2068 O O . SER A 1 256 ? -16.984 3.324 19.977 1.00 92.56 256 SER A O 1
ATOM 2070 N N . THR A 1 257 ? -15.281 3.154 21.434 1.00 92.62 257 THR A N 1
ATOM 2071 C CA . THR A 1 257 ? -14.425 2.317 20.583 1.00 92.62 257 THR A CA 1
ATOM 2072 C C . THR A 1 257 ? -15.099 0.983 20.267 1.00 92.62 257 THR A C 1
ATOM 2074 O O . THR A 1 257 ? -15.163 0.602 19.099 1.00 92.62 257 THR A O 1
ATOM 2077 N N . ILE A 1 258 ? -15.691 0.315 21.266 1.00 93.19 258 ILE A N 1
ATOM 2078 C CA . ILE A 1 258 ? -16.449 -0.931 21.060 1.00 93.19 258 ILE A CA 1
ATOM 2079 C C . ILE A 1 258 ? -17.661 -0.697 20.148 1.00 93.19 258 ILE A C 1
ATOM 2081 O O . ILE A 1 258 ? -17.902 -1.482 19.229 1.00 93.19 258 ILE A O 1
ATOM 2085 N N . GLY A 1 259 ? -18.407 0.390 20.371 1.00 92.25 259 GLY A N 1
ATOM 2086 C CA . GLY A 1 259 ? -19.566 0.758 19.558 1.00 92.25 259 GLY A CA 1
ATOM 2087 C C . GLY A 1 259 ? -19.209 0.907 18.081 1.00 92.25 259 GLY A C 1
ATOM 2088 O O . GLY A 1 259 ? -19.846 0.281 17.232 1.00 92.25 259 GLY A O 1
ATOM 2089 N N . LYS A 1 260 ? -18.133 1.646 17.784 1.00 91.00 260 LYS A N 1
ATOM 2090 C CA . LYS A 1 260 ? -17.617 1.804 16.418 1.00 91.00 260 LYS A CA 1
ATOM 2091 C C . LYS A 1 260 ? -17.124 0.481 15.828 1.00 91.00 260 LYS A C 1
ATOM 2093 O O . LYS A 1 260 ? -17.429 0.191 14.678 1.00 91.00 260 LYS A O 1
ATOM 2098 N N . ALA A 1 261 ? -16.393 -0.329 16.598 1.00 90.31 261 ALA A N 1
ATOM 2099 C CA . ALA A 1 261 ? -15.849 -1.610 16.131 1.00 90.31 261 ALA A CA 1
ATOM 2100 C C . ALA A 1 261 ? -16.945 -2.611 15.741 1.00 90.31 261 ALA A C 1
ATOM 2102 O O . ALA A 1 261 ? -16.799 -3.361 14.779 1.00 90.31 261 ALA A O 1
ATOM 2103 N N . ARG A 1 262 ? -18.072 -2.597 16.460 1.00 91.50 262 ARG A N 1
ATOM 2104 C CA . ARG A 1 262 ? -19.239 -3.439 16.164 1.00 91.50 262 ARG A CA 1
ATOM 2105 C C . ARG A 1 262 ? -20.188 -2.848 15.123 1.00 91.50 262 ARG A C 1
ATOM 2107 O O . ARG A 1 262 ? -21.145 -3.523 14.752 1.00 91.50 262 ARG A O 1
ATOM 2114 N N . ASN A 1 263 ? -19.971 -1.604 14.688 1.00 89.50 263 ASN A N 1
ATOM 2115 C CA . ASN A 1 263 ? -20.977 -0.805 13.979 1.00 89.50 263 ASN A CA 1
ATOM 2116 C C . ASN A 1 263 ? -22.332 -0.783 14.724 1.00 89.50 263 ASN A C 1
ATOM 2118 O O . ASN A 1 263 ? -23.402 -0.895 14.121 1.00 89.50 263 ASN A O 1
ATOM 2122 N N . SER A 1 264 ? -22.295 -0.675 16.058 1.00 92.62 264 SER A N 1
ATOM 2123 C CA . SER A 1 264 ? -23.493 -0.702 16.899 1.00 92.62 264 SER A CA 1
ATOM 2124 C C . SER A 1 264 ? -24.134 0.679 17.002 1.00 92.62 264 SER A C 1
ATOM 2126 O O . SER A 1 264 ? -23.740 1.523 17.811 1.00 92.62 264 SER A O 1
ATOM 2128 N N . LEU A 1 265 ? -25.216 0.876 16.246 1.00 91.44 265 LEU A N 1
ATOM 2129 C CA . LEU A 1 265 ? -26.057 2.073 16.359 1.00 91.44 265 LEU A CA 1
ATOM 2130 C C . LEU A 1 265 ? -26.639 2.247 17.768 1.00 91.44 265 LEU A C 1
ATOM 2132 O O . LEU A 1 265 ? -26.889 3.371 18.198 1.00 91.44 265 LEU A O 1
ATOM 2136 N N . ARG A 1 266 ? -26.860 1.148 18.499 1.00 92.31 266 ARG A N 1
ATOM 2137 C CA . ARG A 1 266 ? -27.434 1.186 19.848 1.00 92.31 266 ARG A CA 1
ATOM 2138 C C . ARG A 1 266 ? -26.470 1.836 20.836 1.00 92.31 266 ARG A C 1
ATOM 2140 O O . ARG A 1 266 ? -26.876 2.739 21.565 1.00 92.31 266 ARG A O 1
ATOM 2147 N N . ILE A 1 267 ? -25.206 1.410 20.824 1.00 92.56 267 ILE A N 1
ATOM 2148 C CA . ILE A 1 267 ? -24.157 1.990 21.669 1.00 92.56 267 ILE A CA 1
ATOM 2149 C C . ILE A 1 267 ? -23.901 3.446 21.269 1.00 92.56 267 ILE A C 1
ATOM 2151 O O . ILE A 1 267 ? -23.832 4.319 22.134 1.00 92.56 267 ILE A O 1
ATOM 2155 N N . GLU A 1 268 ? -23.820 3.736 19.968 1.00 90.81 268 GLU A N 1
ATOM 2156 C CA . GLU A 1 268 ? -23.581 5.101 19.494 1.00 90.81 268 GLU A CA 1
ATOM 2157 C C . GLU A 1 268 ? -24.698 6.078 19.874 1.00 90.81 268 GLU A C 1
ATOM 2159 O O . GLU A 1 268 ? -24.411 7.185 20.333 1.00 90.81 268 GLU A O 1
ATOM 2164 N N . ASN A 1 269 ? -25.964 5.691 19.704 1.00 91.12 269 ASN A N 1
ATOM 2165 C CA . ASN A 1 269 ? -27.098 6.543 20.064 1.00 91.12 269 ASN A CA 1
ATOM 2166 C C . ASN A 1 269 ? -27.151 6.774 21.573 1.00 91.12 269 ASN A C 1
ATOM 2168 O O . ASN A 1 269 ? -27.268 7.912 22.016 1.00 91.12 269 ASN A O 1
ATOM 2172 N N . TYR A 1 270 ? -26.945 5.716 22.359 1.00 90.75 270 TYR A N 1
ATOM 2173 C CA . TYR A 1 270 ? -26.872 5.821 23.811 1.00 90.75 270 TYR A CA 1
ATOM 2174 C C . TYR A 1 270 ? -25.784 6.807 24.277 1.00 90.75 270 TYR A C 1
ATOM 2176 O O . TYR A 1 270 ? -26.005 7.609 25.188 1.00 90.75 270 TYR A O 1
ATOM 2184 N N . LEU A 1 271 ? -24.613 6.784 23.634 1.00 88.81 271 LEU A N 1
ATOM 2185 C CA . LEU A 1 271 ? -23.531 7.721 23.927 1.00 88.81 271 LEU A CA 1
ATOM 2186 C C . LEU A 1 271 ? -23.843 9.154 23.478 1.00 88.81 271 LEU A C 1
ATOM 2188 O O . LEU A 1 271 ? -23.387 10.077 24.148 1.00 88.81 271 LEU A O 1
ATOM 2192 N N . LYS A 1 272 ? -24.597 9.353 22.388 1.00 86.50 272 LYS A N 1
ATOM 2193 C CA . LYS A 1 272 ? -25.013 10.682 21.897 1.00 86.50 272 LYS A CA 1
ATOM 2194 C C . LYS A 1 272 ? -26.060 11.329 22.802 1.00 86.50 272 LYS A C 1
ATOM 2196 O O . LYS A 1 272 ? -25.909 12.503 23.142 1.00 86.50 272 LYS A O 1
ATOM 2201 N N . ASP A 1 273 ? -27.048 10.560 23.254 1.00 82.50 273 ASP A N 1
ATOM 2202 C CA . ASP A 1 273 ? -28.155 11.040 24.093 1.00 82.50 273 ASP A CA 1
ATOM 2203 C C . ASP A 1 273 ? -27.692 11.576 25.461 1.00 82.50 273 ASP A C 1
ATOM 2205 O O . ASP A 1 273 ? -28.393 12.366 26.082 1.00 82.50 273 ASP A O 1
ATOM 2209 N N . ARG A 1 274 ? -26.492 11.193 25.925 1.00 69.62 274 ARG A N 1
ATOM 2210 C CA . ARG A 1 274 ? -25.863 11.674 27.174 1.00 69.62 274 ARG A CA 1
ATOM 2211 C C . ARG A 1 274 ? -24.764 12.727 26.966 1.00 69.62 274 ARG A C 1
ATOM 2213 O O . ARG A 1 274 ? -23.910 12.924 27.833 1.00 69.62 274 ARG A O 1
ATOM 2220 N N . THR A 1 275 ? -24.683 13.325 25.782 1.00 59.00 275 THR A N 1
ATOM 2221 C CA . THR A 1 275 ? -23.760 14.443 25.477 1.00 59.00 275 THR A CA 1
ATOM 2222 C C . THR A 1 275 ? -24.473 15.781 25.313 1.00 59.00 275 THR A C 1
ATOM 2224 O O . THR A 1 275 ? -23.793 16.803 25.316 1.00 59.00 275 THR A O 1
ATOM 2227 N N . ASN A 1 276 ? -25.802 15.760 25.188 1.00 40.59 276 ASN A N 1
ATOM 2228 C CA . ASN A 1 276 ? -26.676 16.932 25.250 1.00 40.59 276 ASN A CA 1
ATOM 2229 C C . ASN A 1 276 ? -27.266 17.067 26.655 1.00 40.59 276 ASN A C 1
ATOM 2231 O O . ASN A 1 276 ? -27.550 18.219 27.045 1.00 40.59 276 ASN A O 1
#

InterPro domains:
  IPR025305 UCH repeated domain [PF13446] (151-198)
  IPR025305 UCH repeated domain [PF13446] (214-272)

Sequence (276 aa):
ISIFEEMKKTRKPVPLWSDTLKSKTNGTTSQENTIYFSETLEVLKSVVQNFLNDDSPRKNVKVTGEKFISKIGFDEASKAFFTKLDYTLDSNDSVMLFRPPPLDEKSQFKFKHVLEELDLQYIELNKPRSPNLSSGVFDPKSTSASSRCHALGCIPEMDDSILTEMYNILIREHPEKNPEYLQAVCEIYEERKSELLGELVGFERSKGKYTLSDVEEAYREMDAKPSVSDEQLIEAFQTYYNEHPHTSGRMREALSTIGKARNSLRIENYLKDRTN

Organism: NCBI:txid1348616

Secondary structure (DSSP, 8-state):
--HHHHHHHHSBSS--HHHHHHTTS----------BHHHHHHHHHHHHHHHH-TTS----EETTSHHHHHHT-SSHHHHHHHHHTT-EEEEETTEEEEEPPP--HHHHHHHHHHHHHHHHHHHHHHS------------TTS-HHHHHHHHTT--TT--HHHHHHHHHHHHHH-GGGHHHHHHHHHHHHHHH--HHHHHHHHHHHHTT---HHHHHHHHHHTT--TTS-HHHHHHHHHHHHHH-GGGTHHHHHHHHHHHHHTT-HHHHHHHHHTT-

Radius of gyration: 30.5 Å; chains: 1; bounding box: 64×42×87 Å

pLDDT: mean 80.99, std 16.1, range [31.0, 94.38]

Foldseek 3Di:
DDLLVVQPVQAALDDDVVNVVVVVDDDDDPDDLHEYSLLQLVVVLVLLVQLLDPPHDNDKDWCPDPSNCNHPNDDPSSVVVLVLLVWDFDDDPPTTITGGDDPDPVSNVSSVVVSVVSVVVNCVSPDPPPDDDDDDDDPPPDDPPCQLCVLLVHDLPDDPVVLLVSLVVCCVVCVVCNQSNLQSLVVSCVVPVDPSSVVVNVVCVVVVDHHPVLLVVLCVVLVHDLPDDLVVLVVSLVVVCVVCVPPSPSNLSSLVSNCVNVVPPPSVVSSVVVVD

=== Feature glossary ===
A reading guide for the features in this record.

Start from the sequence.

  · Sequence gives the chain of amino acids in standard one-letter code (A=alanine, C=cysteine, …, Y=tyrosine), read N→C. It is the only feature that is directly encoded by the gene; all structural features are derived from the folded form of this sequence.

Fold it, and you get atomic coordinates and the backbone conformation that goes with them.

  · The mmCIF table is the protein's shape written out atom by atom. For each backbone N, Cα, C, and carbonyl O, it records an (x, y, z) coordinate triple in Å plus the residue type, chain letter, and residue number.

  · Backbone dihedral angles. Every residue except chain termini has a φ (preceding-C → N → Cα → C) and a ψ (N → Cα → C → next-N). They are reported in degrees following the IUPAC sign convention. Secondary structure is essentially a statement about which (φ, ψ) basin each residue occupies.

  · DSSP 8-state secondary structure assigns each residue one of H (α-helix), G (3₁₀-helix), I (π-helix), E (extended β-strand), B (isolated β-bridge), T (hydrogen-bonded turn), S (bend), or '-' (coil). The assignment is computed from backbone hydrogen-bond geometry via the Kabsch–Sander algorithm.

  · P-SEA three-state annotation labels each residue as helix, strand, or coil based purely on the geometry of the Cα trace. It serves as a fallback when the full backbone (and thus DSSP) is unavailable.

Summarize the fold with a handful of shape descriptors and a per-residue structural alphabet.

  · Radius of gyration (Rg) is the root-mean-square distance of Cα atoms from their centroid — a single number for overall size and compactness. A globular domain of N residues has Rg ≈ 2.2·N^0.38 Å; an extended or disordered chain has a much larger Rg. The Cα contact count is the number of residue pairs whose Cα atoms are within 8 Å and are more than four positions apart in sequence — a standard proxy for tertiary packing density. The bounding box is the smallest axis-aligned box enclosing all Cα atoms.

  · Foldseek's 3Di representation compresses backbone geometry into a per-residue letter drawn from a learned twenty-state alphabet. It captures the tertiary interaction pattern around each residue — which residues are packed against it in space, regardless of where they are in sequence.

  · Accessible surface area quantifies burial. A residue with SASA near zero is packed into the hydrophobic core; one with SASA >100 Å² sits on the surface. Computed here via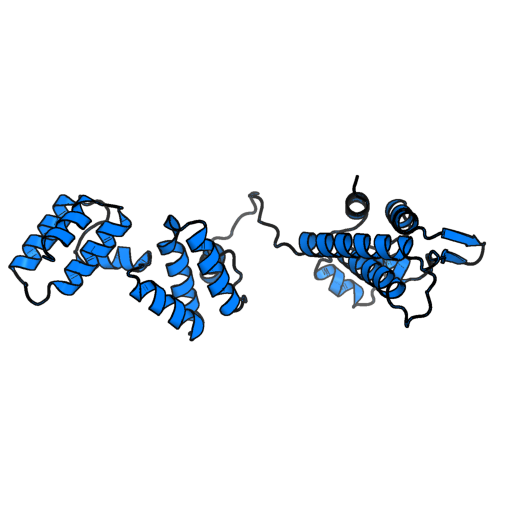 the Shrake–Rupley numerical algorithm with a 1.4 Å probe.

Ask how reliable the model is.

  · For AlphaFold models, the B-factor field carries pLDDT — the model's own estimate of local accuracy on a 0–100 scale. Regions with pLDDT<50 should be treated as essentially unmodeled; they often correspond to intrinsically disordered segments.

  · For experimental (PDB) structures, the B-factor (temperature factor) quantifies the positional spread of each atom in the crystal — a combination of thermal vibration and static disorder — in units of Å². High B-factors mark flexible loops or poorly resolved regions; low B-factors mark the rigid, well-ordered core.

  · PAE(i, j) answers: if I align the predicted and true structures on residue i, how far off (in Å) do I expect residue j to be? A block-diagonal PAE matrix with low values on the blocks and high values off-diagonal is the signature of a multi-domain protein with confidently predicted domains but uncertain inter-domain orientation.

Place it in context: what it resembles, what it is annotated as, and how it looks.

  · Structural nearest neighbors (via Foldseek easy-search vs the PDB). Reported per hit: target PDB id, E-value, and alignment TM-score. A TM-score above ~0.5 is the conventional threshold for 'same fold'.

  · Functional annotations link the protein to curated databases. InterPro entries identify conserved domains and families by matching the sequence against member-database signatures (Pfam, PROSITE, CDD, …). Gene Ontology (GO) terms describe molecular function, biological process, and cellular component in a controlled vocabulary. CATH places the structure in a hierarchical fold classification (Class/Architecture/Topology/Homologous-superfamily). The organism is the source species.

  · Plot images: a contact map (which residues are close in 3D, as an N×N binary image), a Ramachandran scatter (backbone torsion angles, revealing secondary-structure composition at a glance), and — for AlphaFold structures — a PAE heatmap (pairwise prediction confidence).

  · Structure images are PyMOL renders from six orthogonal camera directions. Cartoon representation draws helices as coils and strands as arrows; sticks shows the backbone as bonds; surface shows the solvent-excluded envelope. Rainbow coloring maps sequence position to hue (blue→red, N→C); chain coloring assigns a distinct color per polypeptide.